Protein AF-A0A812J4H9-F1 (afdb_monomer_lite)

Sequence (303 aa):
MSSGEVYQETRTLKRQPSEPPPRKEKIHINGARKVVKKRVRTQRRNVVASFSVEDVPLGRGPNRKSISNEQENQYHHYLEKFEDFCKANGLRWPPTNKTDLILADYFDILFQEGHGVSVGEKSLAAVEYKWHQVKGTLLRSRRALRGWRKEVPPKSRLPLPRLVAFGMAMRMLSLQLRAMALLLLLSFDVYLRPGEGLTLKAKNLVSPVRGSGRQFQRYVIVVRDEDDNLPDKTGVYNNSLPLDYPRTSKWLGQALEKLKKGKKENDLLFNVNAEKYRKAFEAAGGWLGLPTSFVMAALPTTC

Structure (mmCIF, N/CA/C/O backbone):
data_AF-A0A812J4H9-F1
#
_entry.id   AF-A0A812J4H9-F1
#
loop_
_atom_site.group_PDB
_atom_site.id
_atom_site.type_symbol
_atom_site.label_atom_id
_atom_site.label_alt_id
_atom_site.label_comp_id
_atom_site.label_asym_id
_atom_site.label_entity_id
_atom_site.label_seq_id
_atom_site.pdbx_PDB_ins_code
_atom_site.Cartn_x
_atom_site.Cartn_y
_atom_site.Cartn_z
_atom_site.occupancy
_atom_site.B_iso_or_equiv
_atom_site.auth_seq_id
_atom_site.auth_comp_id
_atom_site.auth_asym_id
_atom_site.auth_atom_id
_atom_site.pdbx_PDB_model_num
ATOM 1 N N . MET A 1 1 ? -65.956 -1.904 -37.054 1.00 38.03 1 MET A N 1
ATOM 2 C CA . MET A 1 1 ? -66.576 -0.623 -36.648 1.00 38.03 1 MET A CA 1
ATOM 3 C C . MET A 1 1 ? -65.444 0.382 -36.511 1.00 38.03 1 MET A C 1
ATOM 5 O O . MET A 1 1 ? -64.580 0.185 -35.677 1.00 38.03 1 MET A O 1
ATOM 9 N N . SER A 1 2 ? -65.209 1.145 -37.574 1.00 35.81 2 SER A N 1
ATOM 10 C CA . SER A 1 2 ? -65.556 2.573 -37.669 1.00 35.81 2 SER A CA 1
ATOM 11 C C . SER A 1 2 ? -64.502 3.473 -37.022 1.00 35.81 2 SER A C 1
ATOM 13 O O . SER A 1 2 ? -64.501 3.679 -35.816 1.00 35.81 2 SER A O 1
ATOM 15 N N . SER A 1 3 ? -63.602 3.944 -37.884 1.00 38.22 3 SER A N 1
ATOM 16 C CA . SER A 1 3 ? -63.265 5.350 -38.133 1.00 38.22 3 SER A CA 1
ATOM 17 C C . SER A 1 3 ? -63.437 6.356 -36.991 1.00 38.22 3 SER A C 1
ATOM 19 O O . SER A 1 3 ? -64.547 6.591 -36.519 1.00 38.22 3 SER A O 1
ATOM 21 N N . GLY A 1 4 ? -62.343 7.047 -36.671 1.00 37.31 4 GLY A N 1
ATOM 22 C CA . GLY A 1 4 ? -62.326 8.272 -35.875 1.00 37.31 4 GLY A CA 1
ATOM 23 C C . GLY A 1 4 ? -61.026 9.034 -36.114 1.00 37.31 4 GLY A C 1
ATOM 24 O O . GLY A 1 4 ? -60.037 8.803 -35.426 1.00 37.31 4 GLY A O 1
ATOM 25 N N . GLU A 1 5 ? -61.026 9.892 -37.134 1.00 44.56 5 GLU A N 1
ATOM 26 C CA . GLU A 1 5 ? -59.983 10.883 -37.410 1.00 44.56 5 GLU A CA 1
ATOM 27 C C . GLU A 1 5 ? -59.959 11.957 -36.314 1.00 44.56 5 GLU A C 1
ATOM 29 O O . GLU A 1 5 ? -61.007 12.475 -35.933 1.00 44.56 5 GLU A O 1
ATOM 34 N N . VAL A 1 6 ? -58.765 12.359 -35.868 1.00 44.44 6 VAL A N 1
ATOM 35 C CA . VAL A 1 6 ? -58.550 13.666 -35.229 1.00 44.44 6 VAL A CA 1
ATOM 36 C C . VAL A 1 6 ? -57.263 14.277 -35.784 1.00 44.44 6 VAL A C 1
ATOM 38 O O . VAL A 1 6 ? -56.151 13.867 -35.456 1.00 44.44 6 VAL A O 1
ATOM 41 N N . TYR A 1 7 ? -57.454 15.269 -36.649 1.00 38.69 7 TYR A N 1
ATOM 42 C CA . TYR A 1 7 ? -56.491 16.302 -37.031 1.00 38.69 7 TYR A CA 1
ATOM 43 C C . TYR A 1 7 ? -56.077 17.122 -35.801 1.00 38.69 7 TYR A C 1
ATOM 45 O O . TYR A 1 7 ? -56.979 17.547 -35.090 1.00 38.69 7 TYR A O 1
ATOM 53 N N . GLN A 1 8 ? -54.782 17.442 -35.624 1.00 38.94 8 GLN A N 1
ATOM 54 C CA . GLN A 1 8 ? -54.309 18.756 -35.134 1.00 38.94 8 GLN A CA 1
ATOM 55 C C . GLN A 1 8 ? -52.866 19.068 -35.592 1.00 38.94 8 GLN A C 1
ATOM 57 O O . GLN A 1 8 ? -51.883 18.517 -35.107 1.00 38.94 8 GLN A O 1
ATOM 62 N N . GLU A 1 9 ? -52.799 19.963 -36.578 1.00 42.31 9 GLU A N 1
ATOM 63 C CA . GLU A 1 9 ? -52.058 21.235 -36.593 1.00 42.31 9 GLU A CA 1
ATOM 64 C C . GLU A 1 9 ? -50.586 21.297 -36.121 1.00 42.31 9 GLU A C 1
ATOM 66 O O . GLU A 1 9 ? -50.244 21.404 -34.944 1.00 42.31 9 GLU A O 1
ATOM 71 N N . THR A 1 10 ? -49.690 21.391 -37.106 1.00 44.09 10 THR A N 1
ATOM 72 C CA . THR A 1 10 ? -48.287 21.792 -36.962 1.00 44.09 10 THR A CA 1
ATOM 73 C C . THR A 1 10 ? -48.161 23.284 -36.627 1.00 44.09 10 THR A C 1
ATOM 75 O O . THR A 1 10 ? -48.333 24.138 -37.498 1.00 44.09 10 THR A O 1
ATOM 78 N N . ARG A 1 11 ? -47.784 23.616 -35.384 1.00 42.44 11 ARG A N 1
ATOM 79 C CA . ARG A 1 11 ? -47.356 24.971 -34.991 1.00 42.44 11 ARG A CA 1
ATOM 80 C C . ARG A 1 11 ? -45.841 25.140 -35.130 1.00 42.44 11 ARG A C 1
ATOM 82 O O . ARG A 1 11 ? -45.053 24.634 -34.337 1.00 42.44 11 ARG A O 1
ATOM 89 N N . THR A 1 12 ? -45.450 25.930 -36.123 1.00 40.78 12 THR A N 1
ATOM 90 C CA . THR A 1 12 ? -44.124 26.539 -36.292 1.00 40.78 12 THR A CA 1
ATOM 91 C C . THR A 1 12 ? -43.758 27.437 -35.104 1.00 40.78 12 THR A C 1
ATOM 93 O O . THR A 1 12 ? -44.330 28.514 -34.928 1.00 40.78 12 THR A O 1
ATOM 96 N N . LEU A 1 13 ? -42.764 27.025 -34.313 1.00 43.50 13 LEU A N 1
ATOM 97 C CA . LEU A 1 13 ? -42.128 27.848 -33.281 1.00 43.50 13 LEU A CA 1
ATOM 98 C C . LEU A 1 13 ? -41.137 28.832 -33.925 1.00 43.50 13 LEU A C 1
ATOM 100 O O . LEU A 1 13 ? -40.045 28.458 -34.357 1.00 43.50 13 LEU A O 1
ATOM 104 N N . LYS A 1 14 ? -41.527 30.111 -33.975 1.00 46.41 14 LYS A N 1
ATOM 105 C CA . LYS A 1 14 ? -40.642 31.247 -34.273 1.00 46.41 14 LYS A CA 1
ATOM 106 C C . LYS A 1 14 ? -39.530 31.320 -33.218 1.00 46.41 14 LYS A C 1
ATOM 108 O O . LYS A 1 14 ? -39.808 31.517 -32.038 1.00 46.41 14 LYS A O 1
ATOM 113 N N . ARG A 1 15 ? -38.273 31.202 -33.656 1.00 44.47 15 ARG A N 1
ATOM 114 C CA . ARG A 1 15 ? -37.079 31.522 -32.857 1.00 44.47 15 ARG A CA 1
ATOM 115 C C . ARG A 1 15 ? -37.081 33.017 -32.525 1.00 44.47 15 ARG A C 1
ATOM 117 O O . ARG A 1 15 ? -37.060 33.839 -33.438 1.00 44.47 15 ARG A O 1
ATOM 124 N N . GLN A 1 16 ? -37.098 33.357 -31.239 1.00 48.03 16 GLN A N 1
ATOM 125 C CA . GLN A 1 16 ? -36.800 34.711 -30.773 1.00 48.03 16 GLN A CA 1
ATOM 126 C C . GLN A 1 16 ? -35.276 34.947 -30.773 1.00 48.03 16 GLN A C 1
ATOM 128 O O . GLN A 1 16 ? -34.521 34.015 -30.481 1.00 48.03 16 GLN A O 1
ATOM 133 N N . PRO A 1 17 ? -34.808 36.159 -31.120 1.00 46.41 17 PRO A N 1
ATOM 134 C CA . PRO A 1 17 ? -33.392 36.510 -31.098 1.00 46.41 17 PRO A CA 1
ATOM 135 C C . PRO A 1 17 ? -32.881 36.648 -29.656 1.00 46.41 17 PRO A C 1
ATOM 137 O O . PRO A 1 17 ? -33.494 37.309 -28.824 1.00 46.41 17 PRO A O 1
ATOM 140 N N . SER A 1 18 ? -31.746 36.007 -29.377 1.00 54.19 18 SER A N 1
ATOM 141 C CA . SER A 1 18 ? -31.034 36.049 -28.099 1.00 54.19 18 SER A CA 1
ATOM 142 C C . SER A 1 18 ? -30.482 37.446 -27.804 1.00 54.19 18 SER A C 1
ATOM 144 O O . SER A 1 18 ? -29.756 38.006 -28.629 1.00 54.19 18 SER A O 1
ATOM 146 N N . GLU A 1 19 ? -30.782 37.971 -26.616 1.00 57.03 19 GLU A N 1
ATOM 147 C CA . GLU A 1 19 ? -30.209 39.209 -26.080 1.00 57.03 19 GLU A CA 1
ATOM 148 C C . GLU A 1 19 ? -28.669 39.138 -25.982 1.00 57.03 19 GLU A C 1
ATOM 150 O O . GLU A 1 19 ? -28.114 38.091 -25.629 1.00 57.03 19 GLU A O 1
ATOM 155 N N . PRO A 1 20 ? -27.947 40.235 -26.279 1.00 62.88 20 PRO A N 1
ATOM 156 C CA . PRO A 1 20 ? -26.500 40.292 -26.111 1.00 62.88 20 PRO A CA 1
ATOM 157 C C . PRO A 1 20 ? -26.104 40.384 -24.622 1.00 62.88 20 PRO A C 1
ATOM 159 O O . PRO A 1 20 ? -26.794 41.032 -23.834 1.00 62.88 20 PRO A O 1
ATOM 162 N N . PRO A 1 21 ? -24.965 39.790 -24.216 1.00 60.22 21 PRO A N 1
ATOM 163 C CA . PRO A 1 21 ? -24.525 39.795 -22.824 1.00 60.22 21 PRO A CA 1
ATOM 164 C C . PRO A 1 21 ? -24.126 41.205 -22.343 1.00 60.22 21 PRO A C 1
ATOM 166 O O . PRO A 1 21 ? -23.562 41.987 -23.118 1.00 60.22 21 PRO A O 1
ATOM 169 N N . PRO A 1 22 ? -24.346 41.535 -21.055 1.00 55.28 22 PRO A N 1
ATOM 170 C CA . PRO A 1 22 ? -24.057 42.861 -20.520 1.00 55.28 22 PRO A CA 1
ATOM 171 C C . PRO A 1 22 ? -22.551 43.171 -20.497 1.00 55.28 22 PRO A C 1
ATOM 173 O O . PRO A 1 22 ? -21.711 42.346 -20.120 1.00 55.28 22 PRO A O 1
ATOM 176 N N . ARG A 1 23 ? -22.216 44.406 -20.894 1.00 46.72 23 ARG A N 1
ATOM 177 C CA . ARG A 1 23 ? -20.864 44.982 -20.849 1.00 46.72 23 ARG A CA 1
ATOM 178 C C . ARG A 1 23 ? -20.361 45.042 -19.403 1.00 46.72 23 ARG A C 1
ATOM 180 O O . ARG A 1 23 ? -21.029 45.579 -18.529 1.00 46.72 23 ARG A O 1
ATOM 187 N N . LYS A 1 24 ? -19.147 44.538 -19.168 1.00 42.41 24 LYS A N 1
ATOM 188 C CA . LYS A 1 24 ? -18.448 44.651 -17.880 1.00 42.41 24 LYS A CA 1
ATOM 189 C C . LYS A 1 24 ? -18.035 46.105 -17.635 1.00 42.41 24 LYS A C 1
ATOM 191 O O . LYS A 1 24 ? -17.077 46.581 -18.244 1.00 42.41 24 LYS A O 1
ATOM 196 N N . GLU A 1 25 ? -18.731 46.790 -16.736 1.00 39.56 25 GLU A N 1
ATOM 197 C CA . GLU A 1 25 ? -18.290 48.068 -16.180 1.00 39.56 25 GLU A CA 1
ATOM 198 C C . GLU A 1 25 ? -17.075 47.865 -15.264 1.00 39.56 25 GLU A C 1
ATOM 200 O O . GLU A 1 25 ? -17.041 46.986 -14.401 1.00 39.56 25 GLU A O 1
ATOM 205 N N . LYS A 1 26 ? -16.037 48.679 -15.480 1.00 37.69 26 LYS A N 1
ATOM 206 C CA . LYS A 1 26 ? -14.848 48.738 -14.628 1.00 37.69 26 LYS A CA 1
ATOM 207 C C . LYS A 1 26 ? -15.173 49.587 -13.401 1.00 37.69 26 LYS A C 1
ATOM 209 O O . LYS A 1 26 ? -15.151 50.810 -13.470 1.00 37.69 26 LYS A O 1
ATOM 214 N N . ILE A 1 27 ? -15.430 48.931 -12.275 1.00 38.69 27 ILE A N 1
ATOM 215 C CA . ILE A 1 27 ? -15.522 49.591 -10.971 1.00 38.69 27 ILE A CA 1
ATOM 216 C C . ILE A 1 27 ? -14.100 49.959 -10.521 1.00 38.69 27 ILE A C 1
ATOM 218 O O . ILE A 1 27 ? -13.287 49.089 -10.205 1.00 38.69 27 ILE A O 1
ATOM 222 N N . HIS A 1 28 ? -13.794 51.257 -10.502 1.00 31.61 28 HIS A N 1
ATOM 223 C CA . HIS A 1 28 ? -12.600 51.799 -9.857 1.00 31.61 28 HIS A CA 1
ATOM 224 C C . HIS A 1 28 ? -12.840 51.897 -8.346 1.00 31.61 28 HIS A C 1
ATOM 226 O O . HIS A 1 28 ? -13.557 52.779 -7.883 1.00 31.61 28 HIS A O 1
ATOM 232 N N . ILE A 1 29 ? -12.210 51.013 -7.569 1.00 41.12 29 ILE A N 1
ATOM 233 C CA . ILE A 1 29 ? -12.126 51.152 -6.110 1.00 41.12 29 ILE A CA 1
ATOM 234 C C . ILE A 1 29 ? -10.779 51.799 -5.783 1.00 41.12 29 ILE A C 1
ATOM 236 O O . ILE A 1 29 ? -9.734 51.149 -5.800 1.00 41.12 29 ILE A O 1
ATOM 240 N N . ASN A 1 30 ? -10.815 53.102 -5.510 1.00 30.58 30 ASN A N 1
ATOM 241 C CA . ASN A 1 30 ? -9.713 53.834 -4.901 1.00 30.58 30 ASN A CA 1
ATOM 242 C C . ASN A 1 30 ? -9.764 53.657 -3.379 1.00 30.58 30 ASN A C 1
ATOM 244 O O . ASN A 1 30 ? -10.795 53.897 -2.759 1.00 30.58 30 ASN A O 1
ATOM 248 N N . GLY A 1 31 ? -8.622 53.311 -2.780 1.00 34.88 31 GLY A N 1
ATOM 249 C CA . GLY A 1 31 ? -8.383 53.501 -1.349 1.00 34.88 31 GLY A CA 1
ATOM 250 C C . GLY A 1 31 ? -8.468 52.244 -0.486 1.00 34.88 31 GLY A C 1
ATOM 251 O O . GLY A 1 31 ? -9.451 52.017 0.205 1.00 34.88 31 GLY A O 1
ATOM 252 N N . ALA A 1 32 ? -7.369 51.490 -0.407 1.00 34.03 32 ALA A N 1
ATOM 253 C CA . ALA A 1 32 ? -7.053 50.718 0.793 1.00 34.03 32 ALA A CA 1
ATOM 254 C C . ALA A 1 32 ? -5.533 50.585 0.950 1.00 34.03 32 ALA A C 1
ATOM 256 O O . ALA A 1 32 ? -4.816 50.124 0.063 1.00 34.03 32 ALA A O 1
ATOM 257 N N . ARG A 1 33 ? -5.053 51.062 2.099 1.00 33.44 33 ARG A N 1
ATOM 258 C CA . ARG A 1 33 ? -3.655 51.151 2.531 1.00 33.44 33 ARG A CA 1
ATOM 259 C C . ARG A 1 33 ? -2.889 49.836 2.328 1.00 33.44 33 ARG A C 1
ATOM 261 O O . ARG A 1 33 ? -3.284 48.785 2.826 1.00 33.44 33 ARG A O 1
ATOM 268 N N . LYS A 1 34 ? -1.724 49.931 1.678 1.00 33.03 34 LYS A N 1
ATOM 269 C CA . LYS A 1 34 ? -0.700 48.877 1.622 1.00 33.03 34 LYS A CA 1
ATOM 270 C C . LYS A 1 34 ? -0.164 48.591 3.031 1.00 33.03 34 LYS A C 1
ATOM 272 O O . LYS A 1 34 ? 0.730 49.284 3.505 1.00 33.03 34 LYS A O 1
ATOM 277 N N . VAL A 1 35 ? -0.660 47.538 3.678 1.00 32.56 35 VAL A N 1
ATOM 278 C CA . VAL A 1 35 ? 0.029 46.899 4.808 1.00 32.56 35 VAL A CA 1
ATOM 279 C C . VAL A 1 35 ? 0.898 45.781 4.241 1.00 32.56 35 VAL A C 1
ATOM 281 O O . VAL A 1 35 ? 0.454 44.659 4.007 1.00 32.56 35 VAL A O 1
ATOM 284 N N . VAL A 1 36 ? 2.159 46.113 3.978 1.00 31.39 36 VAL A N 1
ATOM 285 C CA . VAL A 1 36 ? 3.202 45.158 3.599 1.00 31.39 36 VAL A CA 1
ATOM 286 C C . VAL A 1 36 ? 3.581 44.357 4.847 1.00 31.39 36 VAL A C 1
ATOM 288 O O . VAL A 1 36 ? 4.420 44.782 5.638 1.00 31.39 36 VAL A O 1
ATOM 291 N N . LYS A 1 37 ? 2.984 43.176 5.044 1.00 32.69 37 LYS A N 1
ATOM 292 C CA . LYS A 1 37 ? 3.544 42.178 5.967 1.00 32.69 37 LYS A CA 1
ATOM 293 C C . LYS A 1 37 ? 4.665 41.427 5.249 1.00 32.69 37 LYS A C 1
ATOM 295 O O . LYS A 1 37 ? 4.430 40.474 4.510 1.00 32.69 37 LYS A O 1
ATOM 300 N N . LYS A 1 38 ? 5.896 41.903 5.471 1.00 30.58 38 LYS A N 1
ATOM 301 C CA . LYS A 1 38 ? 7.156 41.194 5.206 1.00 30.58 38 LYS A CA 1
ATOM 302 C C . LYS A 1 38 ? 7.038 39.748 5.707 1.00 30.58 38 LYS A C 1
ATOM 304 O O . LYS A 1 38 ? 6.946 39.518 6.911 1.00 30.58 38 LYS A O 1
ATOM 309 N N . ARG A 1 39 ? 7.085 38.768 4.800 1.00 31.02 39 ARG A N 1
ATOM 310 C CA . ARG A 1 39 ? 7.431 37.388 5.163 1.00 31.02 39 ARG A CA 1
ATOM 311 C C . ARG A 1 39 ? 8.897 37.387 5.584 1.00 31.02 39 ARG A C 1
ATOM 313 O O . ARG A 1 39 ? 9.790 37.504 4.750 1.00 31.02 39 ARG A O 1
ATOM 320 N N . VAL A 1 40 ? 9.119 37.289 6.889 1.00 32.84 40 VAL A N 1
ATOM 321 C CA . VAL A 1 40 ? 10.422 37.002 7.483 1.00 32.84 40 VAL A CA 1
ATOM 322 C C . VAL A 1 40 ? 10.833 35.605 7.018 1.00 32.84 40 VAL A C 1
ATOM 324 O O . VAL A 1 40 ? 10.227 34.602 7.386 1.00 32.84 40 VAL A O 1
ATOM 327 N N . ARG A 1 41 ? 11.835 35.552 6.138 1.00 32.84 41 ARG A N 1
ATOM 328 C CA . ARG A 1 41 ? 12.591 34.338 5.826 1.00 32.84 41 ARG A CA 1
ATOM 329 C C . ARG A 1 41 ? 13.464 34.063 7.047 1.00 32.84 41 ARG A C 1
ATOM 331 O O . ARG A 1 41 ? 14.464 34.745 7.246 1.00 32.84 41 ARG A O 1
ATOM 338 N N . THR A 1 42 ? 13.068 33.109 7.880 1.00 32.59 42 THR A N 1
ATOM 339 C CA . THR A 1 42 ? 13.903 32.633 8.984 1.00 32.59 42 THR A CA 1
ATOM 340 C C . THR A 1 42 ? 15.162 32.002 8.395 1.00 32.59 42 THR A C 1
ATOM 342 O O . THR A 1 42 ? 15.126 30.897 7.853 1.00 32.59 42 THR A O 1
ATOM 345 N N . GLN A 1 43 ? 16.268 32.744 8.454 1.00 32.66 43 GLN A N 1
ATOM 346 C CA . GLN A 1 43 ? 17.617 32.241 8.234 1.00 32.66 43 GLN A CA 1
ATOM 347 C C . GLN A 1 43 ? 17.866 31.118 9.244 1.00 32.66 43 GLN A C 1
ATOM 349 O O . GLN A 1 43 ? 17.986 31.362 10.444 1.00 32.66 43 GLN A O 1
ATOM 354 N N . ARG A 1 44 ? 17.933 29.873 8.767 1.00 31.83 44 ARG A N 1
ATOM 355 C CA . ARG A 1 44 ? 18.548 28.797 9.542 1.00 31.83 44 ARG A CA 1
ATOM 356 C C . ARG A 1 44 ? 20.033 29.130 9.651 1.00 31.83 44 ARG A C 1
ATOM 358 O O . ARG A 1 44 ? 20.728 29.196 8.642 1.00 31.83 44 ARG A O 1
ATOM 365 N N . ARG A 1 45 ? 20.481 29.402 10.878 1.00 31.17 45 ARG A N 1
ATOM 366 C CA . ARG A 1 45 ? 21.895 29.511 11.235 1.00 31.17 45 ARG A CA 1
ATOM 367 C C . ARG A 1 45 ? 22.592 28.217 10.819 1.00 31.17 45 ARG A C 1
ATOM 369 O O . ARG A 1 45 ? 22.230 27.145 11.296 1.00 31.17 45 ARG A O 1
ATOM 376 N N . ASN A 1 46 ? 23.582 28.345 9.942 1.00 28.80 46 ASN A N 1
ATOM 377 C CA . ASN A 1 46 ? 24.601 27.329 9.730 1.00 28.80 46 ASN A CA 1
ATOM 378 C C . ASN A 1 46 ? 25.414 27.225 11.022 1.00 28.80 46 ASN A C 1
ATOM 380 O O . ASN A 1 46 ? 26.303 28.038 11.263 1.00 28.80 46 ASN A O 1
ATOM 384 N N . VAL A 1 47 ? 25.088 26.250 11.866 1.00 30.52 47 VAL A N 1
ATOM 385 C CA . VAL A 1 47 ? 26.038 25.755 12.860 1.00 30.52 47 VAL A CA 1
ATOM 386 C C . VAL A 1 47 ? 26.901 24.750 12.114 1.00 30.52 47 VAL A C 1
ATOM 388 O O . VAL A 1 47 ? 26.488 23.620 11.865 1.00 30.52 47 VAL A O 1
ATOM 391 N N . VAL A 1 48 ? 28.068 25.209 11.667 1.00 28.52 48 VAL A N 1
ATOM 392 C CA . VAL A 1 48 ? 29.129 24.337 11.165 1.00 28.52 48 VAL A CA 1
ATOM 393 C C . VAL A 1 48 ? 29.663 23.590 12.381 1.00 28.52 48 VAL A C 1
ATOM 395 O O . VAL A 1 48 ? 30.514 24.093 13.107 1.00 28.52 48 VAL A O 1
ATOM 398 N N . ALA A 1 49 ? 29.101 22.414 12.649 1.00 29.52 49 ALA A N 1
ATOM 399 C CA . ALA A 1 49 ? 29.750 21.442 13.508 1.00 29.52 49 ALA A CA 1
ATOM 400 C C . ALA A 1 49 ? 30.947 20.901 12.720 1.00 29.52 49 ALA A C 1
ATOM 402 O O . ALA A 1 49 ? 30.782 20.179 11.737 1.00 29.52 49 ALA A O 1
ATOM 403 N N . SER A 1 50 ? 32.148 21.314 13.115 1.00 30.66 50 SER A N 1
ATOM 404 C CA . SER A 1 50 ? 33.399 20.680 12.719 1.00 30.66 50 SER A CA 1
ATOM 405 C C . SER A 1 50 ? 33.365 19.233 13.207 1.00 30.66 50 SER A C 1
ATOM 407 O O . SER A 1 50 ? 33.607 18.961 14.382 1.00 30.66 50 SER A O 1
ATOM 409 N N . PHE A 1 51 ? 32.972 18.317 12.327 1.00 30.73 51 PHE A N 1
ATOM 410 C CA . PHE A 1 51 ? 32.992 16.892 12.611 1.00 30.73 51 PHE A CA 1
ATOM 411 C C . PHE A 1 51 ? 34.379 16.372 12.239 1.00 30.73 51 PHE A C 1
ATOM 413 O O . PHE A 1 51 ? 34.733 16.328 11.059 1.00 30.73 51 PHE A O 1
ATOM 420 N N . SER A 1 52 ? 35.182 16.055 13.253 1.00 30.91 52 SER A N 1
ATOM 421 C CA . SER A 1 52 ? 36.472 15.395 13.082 1.00 30.91 52 SER A CA 1
ATOM 422 C C . SER A 1 52 ? 36.259 14.044 12.402 1.00 30.91 52 SER A C 1
ATOM 424 O O . SER A 1 52 ? 35.411 13.253 12.813 1.00 30.91 52 SER A O 1
ATOM 426 N N . VAL A 1 53 ? 36.994 13.820 11.315 1.00 41.28 53 VAL A N 1
ATOM 427 C CA . VAL A 1 53 ? 36.933 12.613 10.485 1.00 41.28 53 VAL A CA 1
ATOM 428 C C . VAL A 1 53 ? 37.874 11.578 11.078 1.00 41.28 53 VAL A C 1
ATOM 430 O O . VAL A 1 53 ? 38.935 11.344 10.522 1.00 41.28 53 VAL A O 1
ATOM 433 N N . GLU A 1 54 ? 37.512 10.972 12.202 1.00 36.88 54 GLU A N 1
ATOM 434 C CA . GLU A 1 54 ? 38.189 9.757 12.660 1.00 36.88 54 GLU A CA 1
ATOM 435 C C . GLU A 1 54 ? 37.121 8.754 13.123 1.00 36.88 54 GLU A C 1
ATOM 437 O O . GLU A 1 54 ? 36.233 9.074 13.910 1.00 36.88 54 GLU A O 1
ATOM 442 N N . ASP A 1 55 ? 37.177 7.571 12.506 1.00 40.47 55 ASP A N 1
ATOM 443 C CA . ASP A 1 55 ? 36.409 6.351 12.783 1.00 40.47 55 ASP A CA 1
ATOM 444 C C . ASP A 1 55 ? 34.920 6.305 12.395 1.00 40.47 55 ASP A C 1
ATOM 446 O O . ASP A 1 55 ? 34.021 6.059 13.200 1.00 40.47 55 ASP A O 1
ATOM 450 N N . VAL A 1 56 ? 34.652 6.403 11.085 1.00 39.38 56 VAL A N 1
ATOM 451 C CA . VAL A 1 56 ? 33.419 5.851 10.498 1.00 39.38 56 VAL A CA 1
ATOM 452 C C . VAL A 1 56 ? 33.682 4.383 10.128 1.00 39.38 56 VAL A C 1
ATOM 454 O O . VAL A 1 56 ? 34.471 4.137 9.212 1.00 39.38 56 VAL A O 1
ATOM 457 N N . PRO A 1 57 ? 33.034 3.391 10.775 1.00 39.22 57 PRO A N 1
ATOM 458 C CA . PRO A 1 57 ? 33.152 1.993 10.364 1.00 39.22 57 PRO A CA 1
ATOM 459 C C . PRO A 1 57 ? 32.725 1.886 8.902 1.00 39.22 57 PRO A C 1
ATOM 461 O O . PRO A 1 57 ? 31.717 2.497 8.555 1.00 39.22 57 PRO A O 1
ATOM 464 N N . LEU A 1 58 ? 33.491 1.153 8.074 1.00 40.47 58 LEU A N 1
ATOM 465 C CA . LEU A 1 58 ? 33.306 0.921 6.627 1.00 40.47 58 LEU A CA 1
ATOM 466 C C . LEU A 1 58 ? 31.826 0.726 6.249 1.00 40.47 58 LEU A C 1
ATOM 468 O O . LEU A 1 58 ? 31.298 -0.378 6.125 1.00 40.47 58 LEU A O 1
ATOM 472 N N . GLY A 1 59 ? 31.138 1.851 6.116 1.00 44.34 59 GLY A N 1
ATOM 473 C CA . GLY A 1 59 ? 29.701 1.951 5.997 1.00 44.34 59 GLY A CA 1
ATOM 474 C C . GLY A 1 59 ? 29.348 2.150 4.541 1.00 44.34 59 GLY A C 1
ATOM 475 O O . GLY A 1 59 ? 30.061 2.823 3.797 1.00 44.34 59 GLY A O 1
ATOM 476 N N . ARG A 1 60 ? 28.229 1.550 4.130 1.00 47.19 60 ARG A N 1
ATOM 477 C CA . ARG A 1 60 ? 27.659 1.652 2.779 1.00 47.19 60 ARG A CA 1
ATOM 478 C C . ARG A 1 60 ? 27.771 3.093 2.265 1.00 47.19 60 ARG A C 1
ATOM 480 O O . ARG A 1 60 ? 27.247 4.013 2.896 1.00 47.19 60 ARG A O 1
ATOM 487 N N . GLY A 1 61 ? 28.448 3.272 1.129 1.00 41.78 61 GLY A N 1
ATOM 488 C CA . GLY A 1 61 ? 28.681 4.590 0.538 1.00 41.78 61 GLY A CA 1
ATOM 489 C C . GLY A 1 61 ? 27.383 5.392 0.322 1.00 41.78 61 GLY A C 1
ATOM 490 O O . GLY A 1 61 ? 26.307 4.805 0.171 1.00 41.78 61 GLY A O 1
ATOM 491 N N . PRO A 1 62 ? 27.462 6.734 0.272 1.00 51.06 62 PRO A N 1
ATOM 492 C CA . PRO A 1 62 ? 26.306 7.640 0.297 1.00 51.06 62 PRO A CA 1
ATOM 493 C C . PRO A 1 62 ? 25.270 7.389 -0.811 1.00 51.06 62 PRO A C 1
ATOM 495 O O . PRO A 1 62 ? 24.079 7.599 -0.591 1.00 51.06 62 PRO A O 1
ATOM 498 N N . ASN A 1 63 ? 25.678 6.845 -1.962 1.00 47.69 63 ASN A N 1
ATOM 499 C CA . ASN A 1 63 ? 24.765 6.524 -3.067 1.00 47.69 63 ASN A CA 1
ATOM 500 C C . ASN A 1 63 ? 23.763 5.401 -2.732 1.00 47.69 63 ASN A C 1
ATOM 502 O O . ASN A 1 63 ? 22.642 5.412 -3.243 1.00 47.69 63 ASN A O 1
ATOM 506 N N . ARG A 1 64 ? 24.117 4.473 -1.829 1.00 51.69 64 ARG A N 1
ATOM 507 C CA . ARG A 1 64 ? 23.243 3.360 -1.409 1.00 51.69 64 ARG A CA 1
ATOM 508 C C . ARG A 1 64 ? 22.230 3.742 -0.324 1.00 51.69 64 ARG A C 1
ATOM 510 O O . ARG A 1 64 ? 21.343 2.954 -0.038 1.00 51.69 64 ARG A O 1
ATOM 517 N N . LYS A 1 65 ? 22.314 4.945 0.262 1.00 56.91 65 LYS A N 1
ATOM 518 C CA . LYS A 1 65 ? 21.332 5.440 1.253 1.00 56.91 65 LYS A CA 1
ATOM 519 C C . LYS A 1 65 ? 20.052 6.011 0.622 1.00 56.91 65 LYS A C 1
ATOM 521 O O . LYS A 1 65 ? 19.148 6.405 1.348 1.00 56.91 65 LYS A O 1
ATOM 526 N N . SER A 1 66 ? 19.989 6.110 -0.708 1.00 61.12 66 SER A N 1
ATOM 527 C CA . SER A 1 66 ? 18.913 6.821 -1.413 1.00 61.12 66 SER A CA 1
ATOM 528 C C . SER A 1 66 ? 17.650 5.988 -1.662 1.00 61.12 66 SER A C 1
ATOM 530 O O . SER A 1 66 ? 16.592 6.567 -1.906 1.00 61.12 66 SER A O 1
ATOM 532 N N . ILE A 1 67 ? 17.738 4.656 -1.584 1.00 72.75 67 ILE A N 1
ATOM 533 C CA . ILE A 1 67 ? 16.606 3.742 -1.773 1.00 72.75 67 ILE A CA 1
ATOM 534 C C . ILE A 1 67 ? 16.579 2.674 -0.675 1.00 72.75 67 ILE A C 1
ATOM 536 O O . ILE A 1 67 ? 17.606 2.357 -0.079 1.00 72.75 67 ILE A O 1
ATOM 540 N N . SER A 1 68 ? 15.395 2.132 -0.393 1.00 77.12 68 SER A N 1
ATOM 541 C CA . SER A 1 68 ? 15.239 1.003 0.537 1.00 77.12 68 SER A CA 1
ATOM 542 C C . SER A 1 68 ? 15.789 -0.302 -0.057 1.00 77.12 68 SER A C 1
ATOM 544 O O . SER A 1 68 ? 15.802 -0.468 -1.277 1.00 77.12 68 SER A O 1
ATOM 546 N N . ASN A 1 69 ? 16.179 -1.261 0.796 1.00 79.06 69 ASN A N 1
ATOM 547 C CA . ASN A 1 69 ? 16.634 -2.589 0.349 1.00 79.06 69 ASN A CA 1
ATOM 548 C C . ASN A 1 69 ? 15.561 -3.308 -0.498 1.00 79.06 69 ASN A C 1
ATOM 550 O O . ASN A 1 69 ? 15.882 -4.026 -1.439 1.00 79.06 69 ASN A O 1
ATOM 554 N N . GLU A 1 70 ? 14.278 -3.097 -0.191 1.00 79.81 70 GLU A N 1
ATOM 555 C CA . GLU A 1 70 ? 13.160 -3.650 -0.966 1.00 79.81 70 GLU A CA 1
ATOM 556 C C . GLU A 1 70 ? 13.126 -3.085 -2.391 1.00 79.81 70 GLU A C 1
ATOM 558 O O . GLU A 1 70 ? 12.982 -3.834 -3.355 1.00 79.81 70 GLU A O 1
ATOM 563 N N . GLN A 1 71 ? 13.323 -1.773 -2.542 1.00 82.44 71 GLN A N 1
ATOM 564 C CA . GLN A 1 71 ? 13.399 -1.125 -3.854 1.00 82.44 71 GLN A CA 1
ATOM 565 C C . GLN A 1 71 ? 14.631 -1.569 -4.647 1.00 82.44 71 GLN A C 1
ATOM 567 O O . GLN A 1 71 ? 14.538 -1.742 -5.861 1.00 82.44 71 GLN A O 1
ATOM 572 N N . GLU A 1 72 ? 15.767 -1.783 -3.979 1.00 86.75 72 GLU A N 1
ATOM 573 C CA . GLU A 1 72 ? 16.979 -2.307 -4.616 1.00 86.75 72 GLU A CA 1
ATOM 574 C C . GLU A 1 72 ? 16.739 -3.719 -5.169 1.00 86.75 72 GLU A C 1
ATOM 576 O O . GLU A 1 72 ? 17.016 -3.972 -6.343 1.00 86.75 72 GLU A O 1
ATOM 581 N N . ASN A 1 73 ? 16.118 -4.601 -4.378 1.00 87.75 73 ASN A N 1
ATOM 582 C CA . ASN A 1 73 ? 15.736 -5.947 -4.814 1.00 87.75 73 ASN A CA 1
ATOM 583 C C . ASN A 1 73 ? 14.743 -5.915 -5.985 1.00 87.75 73 ASN A C 1
ATOM 585 O O . ASN A 1 73 ? 14.870 -6.691 -6.932 1.00 87.75 73 ASN A O 1
ATOM 589 N N . GLN A 1 74 ? 13.771 -4.995 -5.960 1.00 87.62 74 GLN A N 1
ATOM 590 C CA . GLN A 1 74 ? 12.847 -4.813 -7.081 1.00 87.62 74 GLN A CA 1
ATOM 591 C C . GLN A 1 74 ? 13.589 -4.408 -8.354 1.00 87.62 74 GLN A C 1
ATOM 593 O O . GLN A 1 74 ? 13.343 -4.987 -9.410 1.00 87.62 74 GLN A O 1
ATOM 598 N N . TYR A 1 75 ? 14.503 -3.440 -8.280 1.00 91.94 75 TYR A N 1
ATOM 599 C CA . TYR A 1 75 ? 15.288 -3.034 -9.444 1.00 91.94 75 TYR A CA 1
ATOM 600 C C . TYR A 1 75 ? 16.175 -4.158 -9.965 1.00 91.94 75 TYR A C 1
ATOM 602 O O . TYR A 1 75 ? 16.236 -4.341 -11.179 1.00 91.94 75 TYR A O 1
ATOM 610 N N . HIS A 1 76 ? 16.787 -4.945 -9.080 1.00 91.88 76 HIS A N 1
ATOM 611 C CA . HIS A 1 76 ? 17.529 -6.141 -9.469 1.00 91.88 76 HIS A CA 1
ATOM 612 C C . HIS A 1 76 ? 16.668 -7.108 -10.288 1.00 91.88 76 HIS A C 1
ATOM 614 O O . HIS A 1 76 ? 17.045 -7.448 -11.405 1.00 91.88 76 HIS A O 1
ATOM 620 N N . HIS A 1 77 ? 15.465 -7.434 -9.813 1.00 93.50 77 HIS A N 1
ATOM 621 C CA . HIS A 1 77 ? 14.532 -8.314 -10.525 1.00 93.50 77 HIS A CA 1
ATOM 622 C C . HIS A 1 77 ? 14.149 -7.803 -11.925 1.00 93.50 77 HIS A C 1
ATOM 624 O O . HIS A 1 77 ? 14.117 -8.560 -12.892 1.00 93.50 77 HIS A O 1
ATOM 630 N N . TYR A 1 78 ? 13.856 -6.506 -12.074 1.00 94.94 78 TYR A N 1
ATOM 631 C CA . TYR A 1 78 ? 13.522 -5.946 -13.395 1.00 94.94 78 TYR A CA 1
ATOM 632 C C . TYR A 1 78 ? 14.724 -5.865 -14.336 1.00 94.94 78 TYR A C 1
ATOM 634 O O . TYR A 1 78 ? 14.540 -5.899 -15.555 1.00 94.94 78 TYR A O 1
ATOM 642 N N . LEU A 1 79 ? 15.927 -5.736 -13.779 1.00 93.88 79 LEU A N 1
ATOM 643 C CA . LEU A 1 79 ? 17.169 -5.729 -14.534 1.00 93.88 79 LEU A CA 1
ATOM 644 C C . LEU A 1 79 ? 17.539 -7.136 -15.010 1.00 93.88 79 LEU A C 1
ATOM 646 O O . LEU A 1 79 ? 17.919 -7.279 -16.165 1.00 93.88 79 LEU A O 1
ATOM 650 N N . GLU A 1 80 ? 17.349 -8.158 -14.174 1.00 94.75 80 GLU A N 1
ATOM 651 C CA . GLU A 1 80 ? 17.518 -9.570 -14.543 1.00 94.75 80 GLU A CA 1
ATOM 652 C C . GLU A 1 80 ? 16.594 -9.958 -15.698 1.00 94.75 80 GLU A C 1
ATOM 654 O O . GLU A 1 80 ? 17.056 -10.493 -16.696 1.00 94.75 80 GLU A O 1
ATOM 659 N N . LYS A 1 81 ? 15.315 -9.567 -15.656 1.00 94.75 81 LYS A N 1
ATOM 660 C CA . LYS A 1 81 ? 14.400 -9.805 -16.788 1.00 94.75 81 LYS A CA 1
ATOM 661 C C . LYS A 1 81 ? 14.863 -9.161 -18.094 1.00 94.75 81 LYS A C 1
ATOM 663 O O . LYS A 1 81 ? 14.682 -9.724 -19.170 1.00 94.75 81 LYS A O 1
ATOM 668 N N . PHE A 1 82 ? 15.444 -7.967 -18.005 1.00 95.38 82 PHE A N 1
ATOM 669 C CA . PHE A 1 82 ? 16.000 -7.291 -19.172 1.00 95.38 82 PHE A CA 1
ATOM 670 C C . PHE A 1 82 ? 17.302 -7.954 -19.655 1.00 95.38 82 PHE A C 1
ATOM 672 O O . PHE A 1 82 ? 17.554 -8.022 -20.859 1.00 95.38 82 PHE A O 1
ATOM 679 N N . GLU A 1 83 ? 18.110 -8.482 -18.736 1.00 94.81 83 GLU A N 1
ATOM 680 C CA . GLU A 1 83 ? 19.287 -9.295 -19.044 1.00 94.81 83 GLU A CA 1
ATOM 681 C C . GLU A 1 83 ? 18.900 -10.596 -19.755 1.00 94.81 83 GLU A C 1
ATOM 683 O O . GLU A 1 83 ? 19.503 -10.935 -20.774 1.00 94.81 83 GLU A O 1
ATOM 688 N N . ASP A 1 84 ? 17.869 -11.284 -19.269 1.00 94.88 84 ASP A N 1
ATOM 689 C CA . ASP A 1 84 ? 17.334 -12.504 -19.872 1.00 94.88 84 ASP A CA 1
ATOM 690 C C . ASP A 1 84 ? 16.830 -12.239 -21.290 1.00 94.88 84 ASP A C 1
ATOM 692 O O . ASP A 1 84 ? 17.164 -12.982 -22.213 1.00 94.88 84 ASP A O 1
ATOM 696 N N . PHE A 1 85 ? 16.119 -11.125 -21.494 1.00 94.75 85 PHE A N 1
ATOM 697 C CA . PHE A 1 85 ? 15.738 -10.663 -22.827 1.00 94.75 85 PHE A CA 1
ATOM 698 C C . PHE A 1 85 ? 16.960 -10.455 -23.736 1.00 94.75 85 PHE A C 1
ATOM 700 O O . PHE A 1 85 ? 16.969 -10.924 -24.877 1.00 94.75 85 PHE A O 1
ATOM 707 N N . CYS A 1 86 ? 18.014 -9.796 -23.240 1.00 94.19 86 CYS A N 1
ATOM 708 C CA . CYS A 1 86 ? 19.237 -9.590 -24.015 1.00 94.19 86 CYS A CA 1
ATOM 709 C C . CYS A 1 86 ? 19.894 -10.924 -24.397 1.00 94.19 86 CYS A C 1
ATOM 711 O O . CYS A 1 86 ? 20.227 -11.126 -25.564 1.00 94.19 86 CYS A O 1
ATOM 713 N N . LYS A 1 87 ? 20.037 -11.849 -23.442 1.00 94.12 87 LYS A N 1
ATOM 714 C CA . LYS A 1 87 ? 20.634 -13.174 -23.671 1.00 94.12 87 LYS A CA 1
ATOM 715 C C . LYS A 1 87 ? 19.824 -14.001 -24.667 1.00 94.12 87 LYS A C 1
ATOM 717 O O . LYS A 1 87 ? 20.408 -14.567 -25.588 1.00 94.12 87 LYS A O 1
ATOM 722 N N . ALA A 1 88 ? 18.499 -14.026 -24.523 1.00 93.69 88 ALA A N 1
ATOM 723 C CA . ALA A 1 88 ? 17.601 -14.766 -25.408 1.00 93.69 88 ALA A CA 1
ATOM 724 C C . ALA A 1 88 ? 17.673 -14.282 -26.866 1.00 93.69 88 ALA A C 1
ATOM 726 O O . ALA A 1 88 ? 17.524 -15.078 -27.787 1.00 93.69 88 ALA A O 1
ATOM 727 N N . ASN A 1 89 ? 17.960 -12.994 -27.079 1.00 92.94 89 ASN A N 1
ATOM 728 C CA . ASN A 1 89 ? 18.094 -12.392 -28.407 1.00 92.94 89 ASN A CA 1
ATOM 729 C C . ASN A 1 89 ? 19.553 -12.324 -28.902 1.00 92.94 89 ASN A C 1
ATOM 731 O O . ASN A 1 89 ? 19.842 -11.632 -29.878 1.00 92.94 89 ASN A O 1
ATOM 735 N N . GLY A 1 90 ? 20.489 -13.005 -28.226 1.00 91.75 90 GLY A N 1
ATOM 736 C CA . GLY A 1 90 ? 21.908 -13.019 -28.602 1.00 91.75 90 GLY A CA 1
ATOM 737 C C . GLY A 1 90 ? 22.598 -11.653 -28.490 1.00 91.75 90 GLY A C 1
ATOM 738 O O . GLY A 1 90 ? 23.617 -11.410 -29.138 1.00 91.75 90 GLY A O 1
ATOM 739 N N . LEU A 1 91 ? 22.047 -10.735 -27.694 1.00 92.31 91 LEU A N 1
ATOM 740 C CA . LEU A 1 91 ? 22.585 -9.395 -27.496 1.00 92.31 91 LEU A CA 1
ATOM 741 C C . LEU A 1 91 ? 23.677 -9.405 -26.423 1.00 92.31 91 LEU A C 1
ATOM 743 O O . LEU A 1 91 ? 23.593 -10.089 -25.403 1.00 92.31 91 LEU A O 1
ATOM 747 N N . ARG A 1 92 ? 24.708 -8.580 -26.627 1.00 89.75 92 ARG A N 1
ATOM 748 C CA . ARG A 1 92 ? 25.787 -8.409 -25.650 1.00 89.75 92 ARG A CA 1
ATOM 749 C C . ARG A 1 92 ? 25.266 -7.723 -24.385 1.00 89.75 92 ARG A C 1
ATOM 751 O O . ARG A 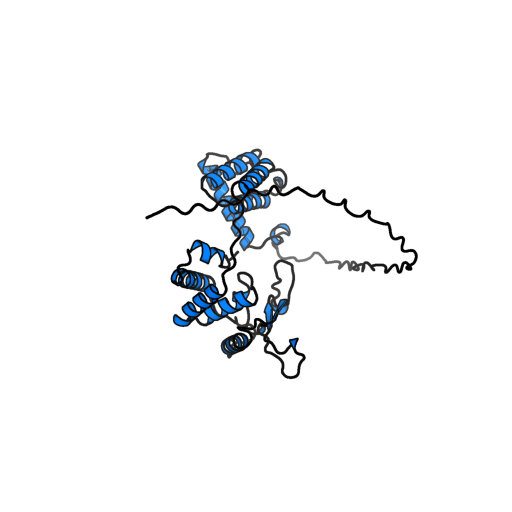1 92 ? 24.722 -6.622 -24.454 1.00 89.75 92 ARG A O 1
ATOM 758 N N . TRP A 1 93 ? 25.544 -8.333 -23.237 1.00 87.38 93 TRP A N 1
ATOM 759 C CA . TRP A 1 93 ? 25.291 -7.763 -21.917 1.00 87.38 93 TRP A CA 1
ATOM 760 C C . TRP A 1 93 ? 26.598 -7.278 -21.259 1.00 87.38 93 TRP A C 1
ATOM 762 O O . TRP A 1 93 ? 27.596 -8.001 -21.310 1.00 87.38 93 TRP A O 1
ATOM 772 N N . PRO A 1 94 ? 26.636 -6.086 -20.635 1.00 84.81 94 PRO A N 1
ATOM 773 C CA . PRO A 1 94 ? 25.614 -5.043 -20.660 1.00 84.81 94 PRO A CA 1
ATOM 774 C C . PRO A 1 94 ? 25.564 -4.323 -22.023 1.00 84.81 94 PRO A C 1
ATOM 776 O O . PRO A 1 94 ? 26.609 -4.127 -22.659 1.00 84.81 94 PRO A O 1
ATOM 779 N N . PRO A 1 95 ? 24.378 -3.880 -22.475 1.00 78.88 95 PRO A N 1
ATOM 780 C CA . PRO A 1 95 ? 24.274 -3.037 -23.652 1.00 78.88 95 PRO A CA 1
ATOM 781 C C . PRO A 1 95 ? 24.989 -1.708 -23.373 1.00 78.88 95 PRO A C 1
ATOM 783 O O . PRO A 1 95 ? 24.823 -1.090 -22.324 1.00 78.88 95 PRO A O 1
ATOM 786 N N . THR A 1 96 ? 25.856 -1.302 -24.298 1.00 83.69 96 THR A N 1
ATOM 787 C CA . THR A 1 96 ? 26.645 -0.064 -24.189 1.00 83.69 96 THR A CA 1
ATOM 788 C C . THR A 1 96 ? 25.917 1.061 -24.926 1.00 83.69 96 THR A C 1
ATOM 790 O O . THR A 1 96 ? 24.971 1.641 -24.407 1.00 83.69 96 THR A O 1
ATOM 793 N N . ASN A 1 97 ? 26.266 1.335 -26.183 1.00 82.00 97 ASN A N 1
ATOM 794 C CA . ASN A 1 97 ? 25.743 2.500 -26.909 1.00 82.00 97 ASN A CA 1
ATOM 795 C C . ASN A 1 97 ? 24.313 2.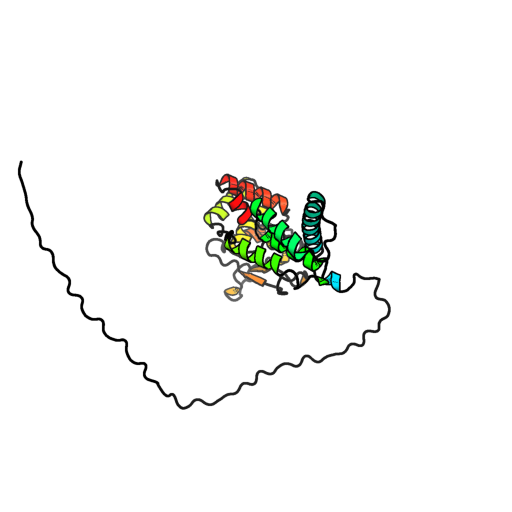304 -27.439 1.00 82.00 97 ASN A C 1
ATOM 797 O O . ASN A 1 97 ? 23.665 3.267 -27.838 1.00 82.00 97 ASN A O 1
ATOM 801 N N . LYS A 1 98 ? 23.814 1.061 -27.462 1.00 88.44 98 LYS A N 1
ATOM 802 C CA . LYS A 1 98 ? 22.490 0.708 -28.003 1.00 88.44 98 LYS A CA 1
ATOM 803 C C . LYS A 1 98 ? 21.428 0.478 -26.925 1.00 88.44 98 LYS A C 1
ATOM 805 O O . LYS A 1 98 ? 20.339 0.025 -27.257 1.00 88.44 98 LYS A O 1
ATOM 810 N N . THR A 1 99 ? 21.706 0.806 -25.663 1.00 92.88 99 THR A N 1
ATOM 811 C CA . THR A 1 99 ? 20.785 0.550 -24.540 1.00 92.88 99 THR A CA 1
ATOM 812 C C . THR A 1 99 ? 19.413 1.170 -24.750 1.00 92.88 99 THR A C 1
ATOM 814 O O . THR A 1 99 ? 18.421 0.500 -24.509 1.00 92.88 99 THR A O 1
ATOM 817 N N . ASP A 1 100 ? 19.332 2.400 -25.266 1.00 94.94 100 ASP A N 1
ATOM 818 C CA . ASP A 1 100 ? 18.042 3.057 -25.522 1.00 94.94 100 ASP A CA 1
ATOM 819 C C . ASP A 1 100 ? 17.218 2.373 -26.623 1.00 94.94 100 ASP A C 1
ATOM 821 O O . ASP A 1 100 ? 15.994 2.345 -26.558 1.00 94.94 100 ASP A O 1
ATOM 825 N N . LEU A 1 101 ? 17.880 1.818 -27.641 1.00 95.06 101 LEU A N 1
ATOM 826 C CA . LEU A 1 101 ? 17.204 1.095 -28.717 1.00 95.06 101 LEU A CA 1
ATOM 827 C C . LEU A 1 101 ? 16.705 -0.260 -28.214 1.00 95.06 101 LEU A C 1
ATOM 829 O O . LEU A 1 101 ? 15.522 -0.550 -28.319 1.00 95.06 101 LEU A O 1
ATOM 833 N N . ILE A 1 102 ? 17.597 -1.030 -27.587 1.00 95.75 102 ILE A N 1
ATOM 834 C CA . ILE A 1 102 ? 17.301 -2.374 -27.076 1.00 95.75 102 ILE A CA 1
ATOM 835 C C . ILE A 1 102 ? 16.210 -2.319 -26.001 1.00 95.75 102 ILE A C 1
ATOM 837 O O . ILE A 1 102 ? 15.335 -3.177 -25.956 1.00 95.75 102 ILE A O 1
ATOM 841 N N . LEU A 1 103 ? 16.241 -1.303 -25.136 1.00 96.00 103 LEU A N 1
ATOM 842 C CA . LEU A 1 103 ? 15.231 -1.128 -24.099 1.00 96.00 103 LEU A CA 1
ATOM 843 C C . LEU A 1 103 ? 13.875 -0.695 -24.678 1.00 96.00 103 LEU A C 1
ATOM 845 O O . LEU A 1 103 ? 12.843 -1.116 -24.162 1.00 96.00 103 LEU A O 1
ATOM 849 N N . ALA A 1 104 ? 13.858 0.103 -25.751 1.00 96.94 104 ALA A N 1
ATOM 850 C CA . ALA A 1 104 ? 12.623 0.415 -26.466 1.00 96.94 104 ALA A CA 1
ATOM 851 C C . ALA A 1 104 ? 12.017 -0.841 -27.115 1.00 96.94 104 ALA A C 1
ATOM 853 O O . ALA A 1 104 ? 10.828 -1.084 -26.931 1.00 96.94 104 ALA A O 1
ATOM 854 N N . ASP A 1 105 ? 12.833 -1.666 -27.775 1.00 96.56 105 ASP A N 1
ATOM 855 C CA . ASP A 1 105 ? 12.380 -2.922 -28.389 1.00 96.56 105 ASP A CA 1
ATOM 856 C C . ASP A 1 105 ? 11.866 -3.912 -27.321 1.00 96.56 105 ASP A C 1
ATOM 858 O O . ASP A 1 105 ? 10.837 -4.562 -27.497 1.00 96.56 105 ASP A O 1
ATOM 862 N N . TYR A 1 106 ? 12.523 -3.967 -26.157 1.00 97.12 106 TYR A N 1
ATOM 863 C CA . TYR A 1 106 ? 12.039 -4.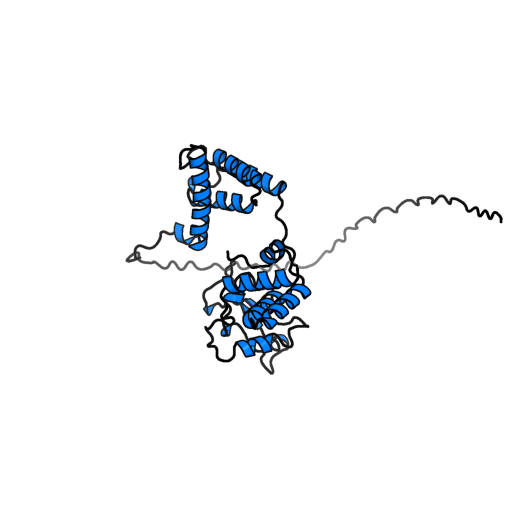731 -25.004 1.00 97.12 106 TYR A CA 1
ATOM 864 C C . TYR A 1 106 ? 10.655 -4.261 -24.529 1.00 97.12 106 TYR A C 1
ATOM 866 O O . TYR A 1 106 ? 9.808 -5.081 -24.180 1.00 97.12 106 TYR A O 1
ATOM 874 N N . PHE A 1 107 ? 10.388 -2.950 -24.524 1.00 97.75 107 PHE A N 1
ATOM 875 C CA . PHE A 1 107 ? 9.065 -2.430 -24.165 1.00 97.75 107 PHE A CA 1
ATOM 876 C C . PHE A 1 107 ? 7.988 -2.804 -25.178 1.00 97.75 107 PHE A C 1
ATOM 878 O O . PHE A 1 107 ? 6.865 -3.080 -24.760 1.00 97.75 107 PHE A O 1
ATOM 885 N N . ASP A 1 108 ? 8.322 -2.857 -26.467 1.00 96.69 108 ASP A N 1
ATOM 886 C CA . ASP A 1 108 ? 7.388 -3.309 -27.499 1.00 96.69 108 ASP A CA 1
ATOM 887 C C . ASP A 1 108 ? 7.010 -4.784 -27.294 1.00 96.69 108 ASP A C 1
ATOM 889 O O . ASP A 1 108 ? 5.836 -5.137 -27.404 1.00 96.69 108 ASP A O 1
ATOM 893 N N . ILE A 1 109 ? 7.964 -5.632 -26.895 1.00 96.38 109 ILE A N 1
ATOM 894 C CA . ILE A 1 109 ? 7.693 -7.039 -26.559 1.00 96.38 109 ILE A CA 1
ATOM 895 C C . ILE A 1 109 ? 6.818 -7.145 -25.313 1.00 96.38 109 ILE A C 1
ATOM 897 O O . ILE A 1 109 ? 5.782 -7.804 -25.353 1.00 96.38 109 ILE A O 1
ATOM 901 N N . LEU A 1 110 ? 7.159 -6.433 -24.233 1.00 95.94 110 LEU A N 1
ATOM 902 C CA . LEU A 1 110 ? 6.329 -6.437 -23.027 1.00 95.94 110 LEU A CA 1
ATOM 903 C C . LEU A 1 110 ? 4.896 -5.956 -23.312 1.00 95.94 110 LEU A C 1
ATOM 905 O O . LEU A 1 110 ? 3.937 -6.444 -22.711 1.00 95.94 110 LEU A O 1
ATOM 909 N N . PHE A 1 111 ? 4.744 -4.983 -24.212 1.00 95.50 111 PHE A N 1
ATOM 910 C CA . PHE A 1 111 ? 3.444 -4.508 -24.667 1.00 95.50 111 PHE A CA 1
ATOM 911 C C . PHE A 1 111 ? 2.678 -5.594 -25.430 1.00 95.50 111 PHE A C 1
ATOM 913 O O . PHE A 1 111 ? 1.511 -5.834 -25.119 1.00 95.50 111 PHE A O 1
ATOM 920 N N . GLN A 1 112 ? 3.327 -6.274 -26.379 1.00 95.62 112 GLN A N 1
ATOM 921 C CA . GLN A 1 112 ? 2.732 -7.373 -27.148 1.00 95.62 112 GLN A CA 1
ATOM 922 C C . GLN A 1 112 ? 2.325 -8.557 -26.257 1.00 95.62 112 GLN A C 1
ATOM 924 O O . GLN A 1 112 ? 1.280 -9.161 -26.481 1.00 95.62 112 GLN A O 1
ATOM 929 N N . GLU A 1 113 ? 3.087 -8.835 -25.198 1.00 94.31 113 GLU A N 1
ATOM 930 C CA . GLU A 1 113 ? 2.770 -9.844 -24.176 1.00 94.31 113 GLU A CA 1
ATOM 931 C C . GLU A 1 113 ? 1.620 -9.425 -23.236 1.00 94.31 113 GLU A C 1
ATOM 933 O O . GLU A 1 113 ? 1.186 -10.195 -22.377 1.00 94.31 113 GLU A O 1
ATOM 938 N N . GLY A 1 114 ? 1.098 -8.202 -23.378 1.00 92.81 114 GLY A N 1
ATOM 939 C CA . GLY A 1 114 ? -0.021 -7.699 -22.584 1.00 92.81 114 GLY A CA 1
ATOM 940 C C . GLY A 1 114 ? 0.366 -7.256 -21.172 1.00 92.81 114 GLY A C 1
ATOM 941 O O . GLY A 1 114 ? -0.503 -7.132 -20.300 1.00 92.81 114 GLY A O 1
ATOM 942 N N . HIS A 1 115 ? 1.650 -6.996 -20.908 1.00 92.81 115 HIS A N 1
ATOM 943 C CA . HIS A 1 115 ? 2.064 -6.427 -19.633 1.00 92.81 115 HIS A CA 1
ATOM 944 C C . HIS A 1 115 ? 1.515 -5.001 -19.442 1.00 92.81 115 HIS A C 1
ATOM 946 O O . HIS A 1 115 ? 1.139 -4.288 -20.372 1.00 92.81 115 HIS A O 1
ATOM 952 N N . GLY A 1 116 ? 1.448 -4.562 -18.185 1.00 90.25 116 GLY A N 1
ATOM 953 C CA . GLY A 1 116 ? 1.089 -3.183 -17.864 1.00 90.25 116 GLY A CA 1
ATOM 954 C C . GLY A 1 116 ? 2.292 -2.247 -17.973 1.00 90.25 116 GLY A C 1
ATOM 955 O O . GLY A 1 116 ? 3.406 -2.630 -17.621 1.00 90.25 116 GLY A O 1
ATOM 956 N N . VAL A 1 117 ? 2.046 -0.980 -18.323 1.00 93.50 117 VAL A N 1
ATOM 957 C CA . VAL A 1 117 ? 3.080 0.072 -18.436 1.00 93.50 117 VAL A CA 1
ATOM 958 C C . VAL A 1 117 ? 3.982 0.171 -17.198 1.00 93.50 117 VAL A C 1
ATOM 960 O O . VAL A 1 117 ? 5.168 0.474 -17.305 1.00 93.50 117 VAL A O 1
ATOM 963 N N . SER A 1 118 ? 3.441 -0.118 -16.009 1.00 91.38 118 SER A N 1
ATOM 964 C CA . SER A 1 118 ? 4.205 -0.098 -14.756 1.00 91.38 118 SER A CA 1
ATOM 965 C C . SER A 1 118 ? 5.433 -1.018 -14.788 1.00 91.38 118 SER A C 1
ATOM 967 O O . SER A 1 118 ? 6.436 -0.697 -14.157 1.00 91.38 118 SER A O 1
ATOM 969 N N . VAL A 1 119 ? 5.384 -2.135 -15.524 1.00 93.56 119 VAL A N 1
ATOM 970 C CA . VAL A 1 119 ? 6.537 -3.033 -15.706 1.00 93.56 119 VAL A CA 1
ATOM 971 C C . VAL A 1 119 ? 7.645 -2.308 -16.467 1.00 93.56 119 VAL A C 1
ATOM 973 O O . VAL A 1 119 ? 8.768 -2.240 -15.974 1.00 93.56 119 VAL A O 1
ATOM 976 N N . GLY A 1 120 ? 7.318 -1.687 -17.603 1.00 94.69 120 GLY A N 1
ATOM 977 C CA . GLY A 1 120 ? 8.280 -0.930 -18.404 1.00 94.69 120 GLY A CA 1
ATOM 978 C C . GLY A 1 120 ? 8.864 0.281 -17.666 1.00 94.69 120 GLY A C 1
ATOM 979 O O . GLY A 1 120 ? 10.067 0.521 -17.720 1.00 94.69 120 GLY A O 1
ATOM 980 N N . GLU A 1 121 ? 8.051 1.008 -16.893 1.00 94.69 121 GLU A N 1
ATOM 981 C CA . GLU A 1 121 ? 8.529 2.114 -16.046 1.00 94.69 121 GLU A CA 1
ATOM 982 C C . GLU A 1 121 ? 9.543 1.655 -14.995 1.00 94.69 121 GLU A C 1
ATOM 984 O O . GLU A 1 121 ? 10.551 2.328 -14.773 1.00 94.69 121 GLU A O 1
ATOM 989 N N . LYS A 1 122 ? 9.290 0.506 -14.359 1.00 94.94 122 LYS A N 1
ATOM 990 C CA . LYS A 1 122 ? 10.199 -0.069 -13.366 1.00 94.94 122 LYS A CA 1
ATOM 991 C C . LYS A 1 122 ? 11.473 -0.612 -14.009 1.00 94.94 122 LYS A C 1
ATOM 993 O O . LYS A 1 122 ? 12.542 -0.410 -13.444 1.00 94.94 122 LYS A O 1
ATOM 998 N N . SER A 1 123 ? 11.388 -1.212 -15.196 1.00 95.94 123 SER A N 1
ATOM 999 C CA . SER A 1 123 ? 12.566 -1.607 -15.978 1.00 95.94 123 SER A CA 1
ATOM 1000 C C . SER A 1 123 ? 13.416 -0.402 -16.387 1.00 95.94 123 SER A C 1
ATOM 1002 O O . SER A 1 123 ? 14.629 -0.434 -16.197 1.00 95.94 123 SER A O 1
ATOM 1004 N N . LEU A 1 124 ? 12.806 0.697 -16.852 1.00 95.38 124 LEU A N 1
ATOM 1005 C CA . LEU A 1 124 ? 13.532 1.942 -17.132 1.00 95.38 124 LEU A CA 1
ATOM 1006 C C . LEU A 1 124 ? 14.238 2.470 -15.876 1.00 95.38 124 LEU A C 1
ATOM 1008 O O . LEU A 1 124 ? 15.421 2.798 -15.924 1.00 95.38 124 LEU A O 1
ATOM 1012 N N . ALA A 1 125 ? 13.521 2.531 -14.750 1.00 93.44 125 ALA A N 1
ATOM 1013 C CA . ALA A 1 125 ? 14.074 3.003 -13.484 1.00 93.44 125 ALA A CA 1
ATOM 1014 C C . ALA A 1 125 ? 15.230 2.117 -12.990 1.00 93.44 125 ALA A C 1
ATOM 1016 O O . ALA A 1 125 ? 16.238 2.645 -12.526 1.00 93.44 125 ALA A O 1
ATOM 1017 N N . ALA A 1 126 ? 15.118 0.794 -13.134 1.00 93.81 126 ALA A N 1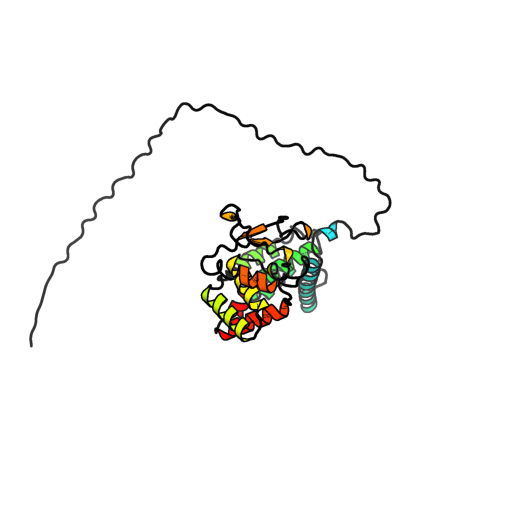
ATOM 1018 C CA . ALA A 1 126 ? 16.167 -0.155 -12.775 1.00 93.81 126 ALA A CA 1
ATOM 1019 C C . ALA A 1 126 ? 17.441 0.046 -13.613 1.00 93.81 126 ALA A C 1
ATOM 1021 O O . ALA A 1 126 ? 18.545 0.078 -13.065 1.00 93.81 126 ALA A O 1
ATOM 1022 N N . VAL A 1 127 ? 17.291 0.253 -14.925 1.00 93.31 127 VAL A N 1
ATOM 1023 C CA . VAL A 1 127 ? 18.407 0.544 -15.840 1.00 93.31 127 VAL A CA 1
ATOM 1024 C C . VAL A 1 127 ? 19.076 1.879 -15.490 1.00 93.31 127 VAL A C 1
ATOM 1026 O O . VAL A 1 127 ? 20.299 1.936 -15.363 1.00 93.31 127 VAL A O 1
ATOM 1029 N N . GLU A 1 128 ? 18.296 2.941 -15.261 1.00 92.25 128 GLU A N 1
ATOM 1030 C CA . GLU A 1 128 ? 18.822 4.252 -14.845 1.00 92.25 128 GLU A CA 1
ATOM 1031 C C . GLU A 1 128 ? 19.490 4.214 -13.461 1.00 92.25 128 GLU A C 1
ATOM 1033 O O . GLU A 1 128 ? 20.433 4.968 -13.206 1.00 92.25 128 GLU A O 1
ATOM 1038 N N . TYR A 1 129 ? 19.007 3.351 -12.562 1.00 90.56 129 TYR A N 1
ATOM 1039 C CA . TYR A 1 129 ? 19.598 3.141 -11.244 1.00 90.56 129 TYR A CA 1
ATOM 1040 C C . TYR A 1 129 ? 20.945 2.418 -11.343 1.00 90.56 129 TYR A C 1
ATOM 1042 O O . TYR A 1 129 ? 21.925 2.858 -10.740 1.00 90.56 129 TYR A O 1
ATOM 1050 N N . LYS A 1 130 ? 21.020 1.340 -12.136 1.00 90.19 130 LYS A N 1
ATOM 1051 C CA . LYS A 1 130 ? 22.245 0.546 -12.305 1.00 90.19 130 LYS A CA 1
ATOM 1052 C C . LYS A 1 130 ? 23.329 1.299 -13.070 1.00 90.19 130 LYS A C 1
ATOM 1054 O O . LYS A 1 130 ? 24.494 1.259 -12.676 1.00 90.19 130 LYS A O 1
ATOM 1059 N N . TRP A 1 131 ? 22.957 1.980 -14.151 1.00 90.00 131 TRP A N 1
ATOM 1060 C CA . TRP A 1 131 ? 23.876 2.737 -14.995 1.00 90.00 131 TRP A CA 1
ATOM 1061 C C . TRP A 1 131 ? 23.525 4.217 -14.943 1.00 90.00 131 TRP A C 1
ATOM 1063 O O . TRP A 1 131 ? 22.920 4.772 -15.854 1.00 90.00 131 TRP A O 1
ATOM 1073 N N . HIS A 1 132 ? 23.963 4.894 -13.884 1.00 86.12 132 HIS A N 1
ATOM 1074 C CA . HIS A 1 132 ? 23.646 6.309 -13.684 1.00 86.12 132 HIS A CA 1
ATOM 1075 C C . HIS A 1 132 ? 24.004 7.206 -14.887 1.00 86.12 132 HIS A C 1
ATOM 1077 O O . HIS A 1 132 ? 23.331 8.201 -15.138 1.00 86.12 132 HIS A O 1
ATOM 1083 N N . GLN A 1 133 ? 25.022 6.828 -15.668 1.00 85.94 133 GLN A N 1
ATOM 1084 C CA . GLN A 1 133 ? 25.460 7.563 -16.859 1.00 85.94 133 GLN A CA 1
ATOM 1085 C C . GLN A 1 133 ? 24.421 7.598 -17.991 1.00 85.94 133 GLN A C 1
ATOM 1087 O O . GLN A 1 133 ? 24.441 8.525 -18.795 1.00 85.94 133 GLN A O 1
ATOM 1092 N N . VAL A 1 134 ? 23.497 6.629 -18.060 1.00 85.88 134 VAL A N 1
ATOM 1093 C CA . VAL A 1 134 ? 22.430 6.632 -19.080 1.00 85.88 134 VAL A CA 1
ATOM 1094 C C . VAL A 1 134 ? 21.203 7.435 -18.646 1.00 85.88 134 VAL A C 1
ATOM 1096 O O . VAL A 1 134 ? 20.243 7.607 -19.402 1.00 85.88 134 VAL A O 1
ATOM 1099 N N . LYS A 1 135 ? 21.201 7.970 -17.420 1.00 86.19 135 LYS A N 1
ATOM 1100 C CA . LYS A 1 135 ? 20.095 8.785 -16.936 1.00 86.19 135 LYS A CA 1
ATOM 1101 C C . LYS A 1 135 ? 19.981 10.047 -17.784 1.00 86.19 135 LYS A C 1
ATOM 1103 O O . LYS A 1 135 ? 20.866 10.891 -17.810 1.00 86.19 135 LYS A O 1
ATOM 1108 N N . GLY A 1 136 ? 18.846 10.192 -18.459 1.00 85.69 136 GLY A N 1
ATOM 1109 C CA . GLY A 1 136 ? 18.594 11.344 -19.328 1.00 85.69 136 GLY A CA 1
ATOM 1110 C C . GLY A 1 136 ? 18.775 11.044 -20.813 1.00 85.69 136 GLY A C 1
ATOM 1111 O O . GLY A 1 136 ? 18.066 11.660 -21.602 1.00 85.69 136 GLY A O 1
ATOM 1112 N N . THR A 1 137 ? 19.586 10.052 -21.184 1.00 91.56 137 THR A N 1
ATOM 1113 C CA . THR A 1 137 ? 19.907 9.741 -22.588 1.00 91.56 137 THR A CA 1
ATOM 1114 C C . THR A 1 137 ? 18.919 8.775 -23.250 1.00 91.56 137 THR A C 1
ATOM 1116 O O . THR A 1 137 ? 18.852 8.725 -24.473 1.00 91.56 137 THR A O 1
ATOM 1119 N N . LEU A 1 138 ? 18.100 8.065 -22.462 1.00 93.19 138 LEU A N 1
ATOM 1120 C CA . LEU A 1 138 ? 17.118 7.072 -22.926 1.00 93.19 138 LEU A CA 1
ATOM 1121 C C . LEU A 1 138 ? 15.839 7.714 -23.514 1.00 93.19 138 LEU A C 1
ATOM 1123 O O . LEU A 1 138 ? 14.738 7.606 -22.959 1.00 93.19 138 LEU A O 1
ATOM 1127 N N . LEU A 1 139 ? 15.981 8.492 -24.588 1.00 95.44 139 LEU A N 1
ATOM 1128 C CA . LEU A 1 139 ? 14.886 9.268 -25.180 1.00 95.44 139 LEU A CA 1
ATOM 1129 C C . LEU A 1 139 ? 13.863 8.383 -25.902 1.00 95.44 139 LEU A C 1
ATOM 1131 O O . LEU A 1 139 ? 12.656 8.616 -25.761 1.00 95.44 139 LEU A O 1
ATOM 1135 N N . ARG A 1 140 ? 14.317 7.372 -26.651 1.00 95.69 140 ARG A N 1
ATOM 1136 C CA . ARG A 1 140 ? 13.447 6.471 -27.417 1.00 95.69 140 ARG A CA 1
ATOM 1137 C C . ARG A 1 140 ? 12.638 5.577 -26.487 1.00 95.69 140 ARG A C 1
ATOM 1139 O O . ARG A 1 140 ? 11.420 5.531 -26.630 1.00 95.69 140 ARG A O 1
ATOM 1146 N N . SER A 1 141 ? 13.275 4.992 -25.477 1.00 96.12 141 SER A N 1
ATOM 1147 C CA . SER A 1 141 ? 12.627 4.173 -24.444 1.00 96.12 141 SER A CA 1
ATOM 1148 C C . SER A 1 141 ? 11.521 4.949 -23.725 1.00 96.12 141 SER A C 1
ATOM 1150 O O . SER A 1 141 ? 10.402 4.467 -23.552 1.00 96.12 141 SER A O 1
ATOM 1152 N N . ARG A 1 142 ? 11.777 6.214 -23.362 1.00 96.25 142 ARG A N 1
ATOM 1153 C CA . ARG A 1 142 ? 10.753 7.077 -22.748 1.00 96.25 142 ARG A CA 1
ATOM 1154 C C . ARG A 1 142 ? 9.625 7.431 -23.710 1.00 96.25 142 ARG A C 1
ATOM 1156 O O . ARG A 1 142 ? 8.477 7.539 -23.278 1.00 96.25 142 ARG A O 1
ATOM 1163 N N . ARG A 1 143 ? 9.925 7.653 -24.993 1.00 97.00 143 ARG A N 1
ATOM 1164 C CA . ARG A 1 143 ? 8.899 7.898 -26.015 1.00 97.00 143 ARG A CA 1
ATOM 1165 C C . ARG A 1 143 ? 8.016 6.664 -26.206 1.00 97.00 143 ARG A C 1
ATOM 1167 O O . ARG A 1 143 ? 6.801 6.838 -26.242 1.00 97.00 143 ARG A O 1
ATOM 1174 N N . ALA A 1 144 ? 8.603 5.467 -26.244 1.00 96.88 144 ALA A N 1
ATOM 1175 C CA . ALA A 1 144 ? 7.880 4.199 -26.295 1.00 96.88 144 ALA A CA 1
ATOM 1176 C C . ALA A 1 144 ? 6.934 4.057 -25.092 1.00 96.88 144 ALA A C 1
ATOM 1178 O O . ALA A 1 144 ? 5.732 3.910 -25.285 1.00 96.88 144 ALA A O 1
ATOM 1179 N N . LEU A 1 145 ? 7.412 4.282 -23.857 1.00 96.00 145 LEU A N 1
ATOM 1180 C CA . LEU A 1 145 ? 6.549 4.268 -22.662 1.00 96.00 145 LEU A CA 1
ATOM 1181 C C . LEU A 1 145 ? 5.417 5.302 -22.712 1.00 96.00 145 LEU A C 1
ATOM 1183 O O . LEU A 1 145 ? 4.307 5.032 -22.258 1.00 96.00 145 LEU A O 1
ATOM 1187 N N . ARG A 1 146 ? 5.663 6.501 -23.256 1.00 95.81 146 ARG A N 1
ATOM 1188 C CA . ARG A 1 146 ? 4.602 7.507 -23.441 1.00 95.81 146 ARG A CA 1
ATOM 1189 C C . ARG A 1 146 ? 3.554 7.049 -24.453 1.00 95.81 146 ARG A C 1
ATOM 1191 O O . ARG A 1 146 ? 2.382 7.337 -24.237 1.00 95.81 146 ARG A O 1
ATOM 1198 N N . GLY A 1 147 ? 3.970 6.388 -25.534 1.00 96.44 147 GLY A N 1
ATOM 1199 C CA . GLY A 1 147 ? 3.065 5.753 -26.495 1.00 96.44 147 GLY A CA 1
ATOM 1200 C C . GLY A 1 147 ? 2.245 4.658 -25.823 1.00 96.44 147 GLY A C 1
ATOM 1201 O O . GLY A 1 147 ? 1.022 4.731 -25.809 1.00 96.44 147 GLY A O 1
ATOM 1202 N N . TRP A 1 148 ? 2.915 3.746 -25.122 1.00 95.94 148 TRP A N 1
ATOM 1203 C CA . TRP A 1 148 ? 2.285 2.662 -24.374 1.00 95.94 148 TRP A CA 1
ATOM 1204 C C . TRP A 1 148 ? 1.251 3.169 -23.352 1.00 95.94 148 TRP A C 1
ATOM 1206 O O . TRP A 1 148 ? 0.148 2.637 -23.291 1.00 95.94 148 TRP A O 1
ATOM 1216 N N . ARG A 1 149 ? 1.519 4.258 -22.611 1.00 94.50 149 ARG A N 1
ATOM 1217 C CA . ARG A 1 149 ? 0.516 4.882 -21.715 1.00 94.50 149 ARG A CA 1
ATOM 1218 C C . ARG A 1 149 ? -0.738 5.380 -22.430 1.00 94.50 149 ARG A C 1
ATOM 1220 O O . ARG A 1 149 ? -1.786 5.451 -21.795 1.00 94.50 149 ARG A O 1
ATOM 1227 N N . LYS A 1 150 ? -0.619 5.818 -23.685 1.00 94.62 150 LYS A N 1
ATOM 1228 C CA . LYS A 1 150 ? -1.765 6.294 -24.471 1.00 94.62 150 LYS A CA 1
ATOM 1229 C C . LYS A 1 150 ? -2.600 5.124 -24.977 1.00 94.62 150 LYS A C 1
ATOM 1231 O O . LYS A 1 150 ? -3.818 5.199 -24.890 1.00 94.62 150 LYS A O 1
ATOM 1236 N N . GLU A 1 151 ? -1.939 4.066 -25.438 1.00 93.62 151 GLU A N 1
ATOM 1237 C CA . GLU A 1 151 ? -2.596 2.845 -25.918 1.00 93.62 151 GLU A CA 1
ATOM 1238 C C . GLU A 1 151 ? -3.266 2.069 -24.776 1.00 93.62 151 GLU A C 1
ATOM 1240 O O . GLU A 1 151 ? -4.396 1.604 -24.894 1.00 93.62 151 GLU A O 1
ATOM 1245 N N . VAL A 1 152 ? -2.588 1.962 -23.629 1.00 89.88 152 VAL A N 1
ATOM 1246 C CA . VAL A 1 152 ? -3.074 1.248 -22.443 1.00 89.88 152 VAL A CA 1
ATOM 1247 C C . VAL A 1 152 ? -3.110 2.226 -21.271 1.00 89.88 152 VAL A C 1
ATOM 1249 O O . VAL A 1 152 ? -2.185 2.256 -20.447 1.00 89.88 152 VAL A O 1
ATOM 1252 N N . PRO A 1 153 ? -4.165 3.059 -21.181 1.00 86.19 153 PRO A N 1
ATOM 1253 C CA . PRO A 1 153 ? -4.300 3.991 -20.078 1.00 86.19 153 PRO A CA 1
ATOM 1254 C C . PRO A 1 153 ? -4.355 3.228 -18.747 1.00 86.19 153 PRO A C 1
ATOM 1256 O O . PRO A 1 153 ? -4.986 2.165 -18.660 1.00 86.19 153 PRO A O 1
ATOM 1259 N N . PRO A 1 154 ? -3.721 3.753 -17.681 1.00 79.94 154 PRO A N 1
ATOM 1260 C CA . PRO A 1 154 ? -3.802 3.149 -16.362 1.00 79.94 154 PRO A CA 1
ATOM 1261 C C . PRO A 1 154 ? -5.262 2.984 -15.946 1.00 79.94 154 PRO A C 1
ATOM 1263 O O . PRO A 1 154 ? -6.021 3.953 -15.882 1.00 79.94 154 PRO A O 1
ATOM 1266 N N . LYS A 1 155 ? -5.664 1.747 -15.649 1.00 78.38 155 LYS A N 1
ATOM 1267 C CA . LYS A 1 155 ? -7.011 1.476 -15.151 1.00 78.38 155 LYS A CA 1
ATOM 1268 C C . LYS A 1 155 ? -7.137 2.065 -13.751 1.00 78.38 155 LYS A C 1
ATOM 1270 O O . LYS A 1 155 ? -6.414 1.662 -12.837 1.00 78.38 155 LYS A O 1
ATOM 1275 N N . SER A 1 156 ? -8.058 3.013 -13.588 1.00 75.38 156 SER A N 1
ATOM 1276 C CA . SER A 1 156 ? -8.426 3.494 -12.261 1.00 75.38 156 SER A CA 1
ATOM 1277 C C . SER A 1 156 ? -9.006 2.332 -11.461 1.00 75.38 156 SER A C 1
ATOM 1279 O O . SER A 1 156 ? -9.848 1.579 -11.958 1.00 75.38 156 SER A O 1
ATOM 1281 N N . ARG A 1 157 ? -8.535 2.159 -10.228 1.00 79.25 157 ARG A N 1
ATOM 1282 C CA . ARG A 1 157 ? -9.103 1.170 -9.315 1.00 79.25 157 ARG A CA 1
ATOM 1283 C C . ARG A 1 157 ? -10.399 1.751 -8.767 1.00 79.25 157 ARG A C 1
ATOM 1285 O O . ARG A 1 157 ? -10.386 2.829 -8.175 1.00 79.25 157 ARG A O 1
ATOM 1292 N N . LEU A 1 158 ? -11.512 1.053 -8.974 1.00 81.56 158 LEU A N 1
ATOM 1293 C CA . LEU A 1 158 ? -12.777 1.464 -8.377 1.00 81.56 158 LEU A CA 1
ATOM 1294 C C . LEU A 1 158 ? -12.700 1.272 -6.855 1.00 81.56 158 LEU A C 1
ATOM 1296 O O . LEU A 1 158 ? -12.186 0.246 -6.400 1.00 81.56 158 LEU A O 1
ATOM 1300 N N . PRO A 1 159 ? -13.187 2.239 -6.060 1.00 83.69 159 PRO A N 1
ATOM 1301 C CA . PRO A 1 159 ? -13.224 2.082 -4.616 1.00 83.69 159 PRO A CA 1
ATOM 1302 C C . PRO A 1 159 ? -14.149 0.921 -4.247 1.00 83.69 159 PRO A C 1
ATOM 1304 O O . PRO A 1 159 ? -15.207 0.737 -4.851 1.00 83.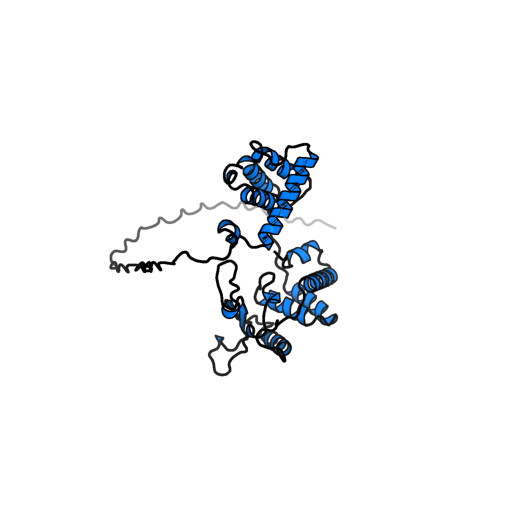69 159 PRO A O 1
ATOM 1307 N N . LEU A 1 160 ? -13.760 0.151 -3.231 1.00 88.62 160 LEU A N 1
ATOM 1308 C CA . LEU A 1 160 ? -14.590 -0.926 -2.701 1.00 88.62 160 LEU A CA 1
ATOM 1309 C C . LEU A 1 160 ? -15.906 -0.330 -2.164 1.00 88.62 160 LEU A C 1
ATOM 1311 O O . LEU A 1 160 ? -15.862 0.540 -1.293 1.00 88.62 160 LEU A O 1
ATOM 1315 N N . PRO A 1 161 ? -17.090 -0.757 -2.635 1.00 91.88 161 PRO A N 1
ATOM 1316 C CA . PRO A 1 161 ? -18.336 -0.255 -2.078 1.00 91.88 161 PRO A CA 1
ATOM 1317 C C . PRO A 1 161 ? -18.471 -0.654 -0.607 1.00 91.88 161 PRO A C 1
ATOM 1319 O O . PRO A 1 161 ? -18.166 -1.781 -0.217 1.00 91.88 161 PRO A O 1
ATOM 1322 N N . ARG A 1 162 ? -19.004 0.245 0.222 1.00 90.56 162 ARG A N 1
ATOM 1323 C CA . ARG A 1 162 ? -19.132 0.016 1.672 1.00 90.56 162 ARG A CA 1
ATOM 1324 C C . ARG A 1 162 ? -19.905 -1.259 2.019 1.00 90.56 162 ARG A C 1
ATOM 1326 O O . ARG A 1 162 ? -19.521 -1.983 2.930 1.00 90.56 162 ARG A O 1
ATOM 1333 N N . LEU A 1 163 ? -20.997 -1.528 1.302 1.00 93.81 163 LEU A N 1
ATOM 1334 C CA . LEU A 1 163 ? -21.808 -2.731 1.519 1.00 93.81 163 LEU A CA 1
ATOM 1335 C C . LEU A 1 163 ? -20.995 -4.007 1.285 1.00 93.81 163 LEU A C 1
ATOM 1337 O O . LEU A 1 163 ? -21.129 -4.968 2.036 1.00 93.81 163 LEU A O 1
ATOM 1341 N N . VAL A 1 164 ? -20.101 -3.976 0.297 1.00 94.94 164 VAL A N 1
ATOM 1342 C CA . VAL A 1 164 ? -19.192 -5.079 -0.004 1.00 94.94 164 VAL A CA 1
ATOM 1343 C C . VAL A 1 164 ? -18.166 -5.240 1.118 1.00 94.94 164 VAL A C 1
ATOM 1345 O O . VAL A 1 164 ? -17.998 -6.346 1.618 1.00 94.94 164 VAL A O 1
ATOM 1348 N N . ALA A 1 165 ? -17.555 -4.149 1.595 1.00 94.50 165 ALA A N 1
ATOM 1349 C CA . ALA A 1 165 ? -16.627 -4.195 2.729 1.00 94.50 165 ALA A CA 1
ATOM 1350 C C . ALA A 1 165 ? -17.276 -4.793 3.994 1.00 94.50 165 ALA A C 1
ATOM 1352 O O . ALA A 1 165 ? -16.689 -5.662 4.641 1.00 94.50 165 ALA A O 1
ATOM 1353 N N . PHE A 1 166 ? -18.515 -4.396 4.316 1.00 95.50 166 PHE A N 1
ATOM 1354 C CA . PHE A 1 166 ? -19.268 -4.998 5.419 1.00 95.50 166 PHE A CA 1
ATOM 1355 C C . PHE A 1 166 ? -19.583 -6.475 5.172 1.00 95.50 166 PHE A C 1
ATOM 1357 O O . PHE A 1 166 ? -19.407 -7.279 6.083 1.00 95.50 166 PHE A O 1
ATOM 1364 N N . GLY A 1 167 ? -19.999 -6.851 3.960 1.00 96.88 167 GLY A N 1
ATOM 1365 C CA . GLY A 1 167 ? -20.225 -8.249 3.584 1.00 96.88 167 GLY A CA 1
ATOM 1366 C C . GLY A 1 167 ? -18.983 -9.117 3.785 1.00 96.88 167 GLY A C 1
ATOM 1367 O O . GLY A 1 167 ? -19.049 -10.180 4.402 1.00 96.88 167 GLY A O 1
ATOM 1368 N N . MET A 1 168 ? -17.826 -8.621 3.348 1.00 97.06 168 MET A N 1
ATOM 1369 C CA . MET A 1 168 ? -16.544 -9.300 3.515 1.00 97.06 168 MET A CA 1
ATOM 1370 C C . MET A 1 168 ? -16.159 -9.416 4.993 1.00 97.06 168 MET A C 1
ATOM 1372 O O . MET A 1 168 ? -15.742 -10.485 5.436 1.00 97.06 168 MET A O 1
ATOM 1376 N N . ALA A 1 169 ? -16.353 -8.354 5.780 1.00 96.81 169 ALA A N 1
ATOM 1377 C CA . ALA A 1 169 ? -16.093 -8.384 7.215 1.00 96.81 169 ALA A CA 1
ATOM 1378 C C . ALA A 1 169 ? -17.022 -9.364 7.950 1.00 96.81 169 ALA A C 1
ATOM 1380 O O . ALA A 1 169 ? -16.558 -10.111 8.809 1.00 96.81 169 ALA A O 1
ATOM 1381 N N . MET A 1 170 ? -18.307 -9.423 7.584 1.00 97.12 170 MET A N 1
ATOM 1382 C CA . MET A 1 170 ? -19.252 -10.416 8.108 1.00 97.12 170 MET A CA 1
ATOM 1383 C C . MET A 1 170 ? -18.798 -11.840 7.774 1.00 97.12 170 MET A C 1
ATOM 1385 O O . MET A 1 170 ? -18.789 -12.703 8.654 1.00 97.12 170 MET A O 1
ATOM 1389 N N . ARG A 1 171 ? -18.333 -12.081 6.541 1.00 97.44 171 ARG A N 1
ATOM 1390 C CA . ARG A 1 171 ? -17.782 -13.382 6.147 1.00 97.44 171 ARG A CA 1
ATOM 1391 C C . ARG A 1 171 ? -16.548 -13.748 6.973 1.00 97.44 171 ARG A C 1
ATOM 1393 O O . ARG A 1 171 ? -16.489 -14.855 7.503 1.00 97.44 171 ARG A O 1
ATOM 1400 N N . MET A 1 172 ? -15.607 -12.824 7.156 1.00 97.50 172 MET A N 1
ATOM 1401 C CA . MET A 1 172 ? -14.438 -13.040 8.018 1.00 97.50 172 MET A CA 1
ATOM 1402 C C . MET A 1 172 ? -14.839 -13.328 9.472 1.00 97.50 172 MET A C 1
ATOM 1404 O O . MET A 1 172 ? -14.286 -14.237 10.087 1.00 97.50 172 MET A O 1
ATOM 1408 N N . LEU A 1 173 ? -15.833 -12.614 10.015 1.00 96.44 173 LEU A N 1
ATOM 1409 C CA . LEU A 1 173 ? -16.359 -12.868 11.361 1.00 96.44 173 LEU A CA 1
ATOM 1410 C C . LEU A 1 173 ? -16.973 -14.266 11.487 1.00 96.44 173 LEU A C 1
ATOM 1412 O O . LEU A 1 173 ? -16.714 -14.937 12.484 1.00 96.44 173 LEU A O 1
ATOM 1416 N N . SER A 1 174 ? -17.721 -14.729 10.478 1.00 97.12 174 SER A N 1
ATOM 1417 C CA . SER A 1 174 ? -18.309 -16.080 10.471 1.00 97.12 174 SER A CA 1
ATOM 1418 C C . SER A 1 174 ? -17.256 -17.195 10.504 1.00 97.12 174 SER A C 1
ATOM 1420 O O . SER A 1 174 ? -17.508 -18.267 11.040 1.00 97.12 174 SER A O 1
ATOM 1422 N N . LEU A 1 175 ? -16.052 -16.915 9.995 1.00 96.50 175 LEU A N 1
ATOM 1423 C CA . LEU A 1 175 ? -14.896 -17.816 10.015 1.00 96.50 175 LEU A CA 1
ATOM 1424 C C . LEU A 1 175 ? -14.009 -17.618 11.255 1.00 96.50 175 LEU A C 1
ATOM 1426 O O . LEU A 1 175 ? -12.867 -18.065 11.273 1.00 96.50 175 LEU A O 1
ATOM 1430 N N . GLN A 1 176 ? -14.501 -16.905 12.274 1.00 96.31 176 GLN A N 1
ATOM 1431 C CA . GLN A 1 176 ? -13.768 -16.567 13.500 1.00 96.31 176 GLN A CA 1
ATOM 1432 C C . GLN A 1 176 ? -12.507 -15.705 13.269 1.00 96.31 176 GLN A C 1
ATOM 1434 O O . GLN A 1 176 ? -11.700 -15.503 14.177 1.00 96.31 176 GLN A O 1
ATOM 1439 N N . LEU A 1 177 ? -12.361 -15.082 12.093 1.00 96.06 177 LEU A N 1
ATOM 1440 C CA . LEU A 1 177 ? -11.249 -14.189 11.743 1.00 96.06 177 LEU A CA 1
ATOM 1441 C C . LEU A 1 177 ? -11.510 -12.751 12.225 1.00 96.06 177 LEU A C 1
ATOM 1443 O O . LEU A 1 177 ? -11.445 -11.782 11.464 1.00 96.06 177 LEU A O 1
ATOM 1447 N N . ARG A 1 178 ? -11.817 -12.592 13.518 1.00 95.75 178 ARG A N 1
ATOM 1448 C CA . ARG A 1 178 ? -12.291 -11.322 14.099 1.00 95.75 178 ARG A CA 1
ATOM 1449 C C . ARG A 1 178 ? -11.311 -10.161 13.939 1.00 95.75 178 ARG A C 1
ATOM 1451 O O . ARG A 1 178 ? -11.736 -9.054 13.621 1.00 95.75 178 ARG A O 1
ATOM 1458 N N . ALA A 1 179 ? -10.017 -10.399 14.148 1.00 95.31 179 ALA A N 1
ATOM 1459 C CA . ALA A 1 179 ? -8.999 -9.357 14.008 1.00 95.31 179 ALA A CA 1
ATOM 1460 C C . ALA A 1 179 ? -8.902 -8.847 12.561 1.00 95.31 179 ALA A C 1
ATOM 1462 O O . ALA A 1 179 ? -8.835 -7.642 12.345 1.00 95.31 179 ALA A O 1
ATOM 1463 N N . MET A 1 180 ? -8.969 -9.750 11.576 1.00 96.31 180 MET A N 1
ATOM 1464 C CA . MET A 1 180 ? -8.948 -9.400 10.151 1.00 96.31 180 MET A CA 1
ATOM 1465 C C . MET A 1 180 ? -10.205 -8.625 9.743 1.00 96.31 180 MET A C 1
ATOM 1467 O O . MET A 1 180 ? -10.109 -7.640 9.017 1.00 96.31 180 MET A O 1
ATOM 1471 N N . ALA A 1 181 ? -11.373 -9.017 10.258 1.00 96.62 181 ALA A N 1
ATOM 1472 C CA . ALA A 1 181 ? -12.618 -8.300 10.003 1.00 96.62 181 ALA A CA 1
ATOM 1473 C C . ALA A 1 181 ? -12.587 -6.869 10.561 1.00 96.62 181 ALA A C 1
ATOM 1475 O O . ALA A 1 181 ? -12.957 -5.926 9.868 1.00 96.62 181 ALA A O 1
ATOM 1476 N N . LEU A 1 182 ? -12.122 -6.691 11.802 1.00 96.38 182 LEU A N 1
ATOM 1477 C CA . LEU A 1 182 ? -11.991 -5.362 12.405 1.00 96.38 182 LEU A CA 1
ATOM 1478 C C . LEU A 1 182 ? -10.938 -4.510 11.691 1.00 96.38 182 LEU A C 1
ATOM 1480 O O . LEU A 1 182 ? -11.166 -3.317 11.511 1.00 96.38 182 LEU A O 1
ATOM 1484 N N . LEU A 1 183 ? -9.833 -5.118 11.248 1.00 96.12 183 LEU A N 1
ATOM 1485 C CA . LEU A 1 183 ? -8.825 -4.453 10.425 1.00 96.12 183 LEU A CA 1
ATOM 1486 C C . LEU A 1 183 ? -9.435 -3.944 9.114 1.00 96.12 183 LEU A C 1
ATOM 1488 O O . LEU A 1 183 ? -9.249 -2.780 8.785 1.00 96.12 183 LEU A O 1
ATOM 1492 N N . LEU A 1 184 ? -10.214 -4.772 8.411 1.00 95.31 184 LEU A N 1
ATOM 1493 C CA . LEU A 1 184 ? -10.900 -4.379 7.178 1.00 95.31 184 LEU A CA 1
ATOM 1494 C C . LEU A 1 184 ? -11.816 -3.168 7.393 1.00 95.31 184 LEU A C 1
ATOM 1496 O O . LEU A 1 184 ? -11.741 -2.191 6.649 1.00 95.31 184 LEU A O 1
ATOM 1500 N N . LEU A 1 185 ? -12.668 -3.225 8.417 1.00 95.38 185 LEU A N 1
ATOM 1501 C CA . LEU A 1 185 ? -13.616 -2.149 8.711 1.00 95.38 185 LEU A CA 1
ATOM 1502 C C . LEU A 1 185 ? -12.903 -0.866 9.122 1.00 95.38 185 LEU A C 1
ATOM 1504 O O . LEU A 1 185 ? -13.265 0.207 8.648 1.00 95.38 185 LEU A O 1
ATOM 1508 N N . LEU A 1 186 ? -11.854 -0.983 9.937 1.00 95.31 186 LEU A N 1
ATOM 1509 C CA . LEU A 1 186 ? -11.039 0.159 10.316 1.00 95.31 186 LEU A CA 1
ATOM 1510 C C . LEU A 1 186 ? -10.352 0.779 9.096 1.00 95.31 186 LEU A C 1
ATOM 1512 O O . LEU A 1 186 ? -10.470 1.981 8.879 1.00 95.31 186 LEU A O 1
ATOM 1516 N N . SER A 1 187 ? -9.671 -0.031 8.282 1.00 93.38 187 SER A N 1
ATOM 1517 C CA . SER A 1 187 ? -8.998 0.438 7.070 1.00 93.38 187 SER A CA 1
ATOM 1518 C C . SER A 1 187 ? -9.958 1.138 6.113 1.00 93.38 187 SER A C 1
ATOM 1520 O O . SER A 1 187 ? -9.564 2.111 5.477 1.00 93.38 187 SER A O 1
ATOM 1522 N N . PHE A 1 188 ? -11.206 0.675 6.035 1.00 91.88 188 PHE A N 1
ATOM 1523 C CA . PHE A 1 188 ? -12.231 1.292 5.204 1.00 91.88 188 PHE A CA 1
ATOM 1524 C C . PHE A 1 188 ? -12.753 2.619 5.773 1.00 91.88 188 PHE A C 1
ATOM 1526 O O . PHE A 1 188 ? -12.924 3.576 5.022 1.00 91.88 188 PHE A O 1
ATOM 1533 N N . ASP A 1 189 ? -12.995 2.696 7.083 1.00 92.62 189 ASP A N 1
ATOM 1534 C CA . ASP A 1 189 ? -13.578 3.883 7.717 1.00 92.62 189 ASP A CA 1
ATOM 1535 C C . ASP A 1 189 ? -12.629 5.083 7.733 1.00 92.62 189 ASP A C 1
ATOM 1537 O O . ASP A 1 189 ? -13.058 6.206 7.475 1.00 92.62 189 ASP A O 1
ATOM 1541 N N . VAL A 1 190 ? -11.347 4.848 8.017 1.00 92.12 190 VAL A N 1
ATOM 1542 C CA . VAL A 1 190 ? -10.330 5.911 8.102 1.00 92.12 190 VAL A CA 1
ATOM 1543 C C . VAL A 1 190 ? -9.404 5.962 6.884 1.00 92.12 190 VAL A C 1
ATOM 1545 O O . VAL A 1 190 ? -8.415 6.687 6.901 1.00 92.12 190 VAL A O 1
ATOM 1548 N N . TYR A 1 191 ? -9.716 5.207 5.824 1.00 90.62 191 TYR A N 1
ATOM 1549 C CA . TYR A 1 191 ? -8.928 5.149 4.587 1.00 90.62 191 TYR A CA 1
ATOM 1550 C C . TYR A 1 191 ? -7.434 4.871 4.826 1.00 90.62 191 TYR A C 1
ATOM 1552 O O . TYR A 1 191 ? -6.569 5.517 4.229 1.00 90.62 191 TYR A O 1
ATOM 1560 N N . LEU A 1 192 ? -7.125 3.901 5.696 1.00 89.75 192 LEU A N 1
ATOM 1561 C CA . LEU A 1 192 ? -5.732 3.514 5.939 1.00 89.75 192 LEU A CA 1
ATOM 1562 C C . LEU A 1 192 ? -5.091 3.042 4.643 1.00 89.75 192 LEU A C 1
ATOM 1564 O O . LEU A 1 192 ? -5.685 2.275 3.873 1.00 89.75 192 LEU A O 1
ATOM 1568 N N . ARG A 1 193 ? -3.838 3.444 4.431 1.00 84.38 193 ARG A N 1
ATOM 1569 C CA . ARG A 1 193 ? -3.088 2.927 3.300 1.00 84.38 193 ARG A CA 1
ATOM 1570 C C . ARG A 1 193 ? -2.783 1.443 3.486 1.00 84.38 193 ARG A C 1
ATOM 1572 O O . ARG A 1 193 ? -2.703 0.932 4.609 1.00 84.38 193 ARG A O 1
ATOM 1579 N N . PRO A 1 194 ? -2.523 0.761 2.363 1.00 78.00 194 PRO A N 1
ATOM 1580 C CA . PRO A 1 194 ? -1.827 -0.510 2.340 1.00 78.00 194 PRO A CA 1
ATOM 1581 C C . PRO A 1 194 ? -0.710 -0.647 3.378 1.00 78.00 194 PRO A C 1
ATOM 1583 O O . PRO A 1 194 ? 0.245 0.120 3.370 1.00 78.00 194 PRO A O 1
ATOM 1586 N N . GLY A 1 195 ? -0.839 -1.626 4.276 1.00 82.94 195 GLY A N 1
ATOM 1587 C CA . GLY A 1 195 ? 0.169 -1.939 5.293 1.00 82.94 195 GLY A CA 1
ATOM 1588 C C . GLY A 1 195 ? 0.081 -1.125 6.587 1.00 82.94 195 GLY A C 1
ATOM 1589 O O . GLY A 1 195 ? 0.417 -1.667 7.635 1.00 82.94 195 GLY A O 1
ATOM 1590 N N . GLU A 1 196 ? -0.452 0.103 6.568 1.00 88.44 196 GLU A N 1
ATOM 1591 C CA . GLU A 1 196 ? -0.526 0.954 7.772 1.00 88.44 196 GLU A CA 1
ATOM 1592 C C . GLU A 1 196 ? -1.313 0.278 8.896 1.00 88.44 196 GLU A C 1
ATOM 1594 O O . GLU A 1 196 ? -0.860 0.241 10.036 1.00 88.44 196 GLU A O 1
ATOM 1599 N N . GLY A 1 197 ? -2.452 -0.334 8.559 1.00 90.56 197 GLY A N 1
ATOM 1600 C CA . GLY A 1 197 ? -3.273 -1.056 9.529 1.00 90.56 197 GLY A CA 1
ATOM 1601 C C . GLY A 1 197 ? -2.601 -2.300 10.123 1.00 90.56 197 GLY A C 1
ATOM 1602 O O . GLY A 1 197 ? -2.895 -2.659 11.259 1.00 90.56 197 GLY A O 1
ATOM 1603 N N . LEU A 1 198 ? -1.681 -2.938 9.390 1.00 91.81 198 LEU A N 1
ATOM 1604 C CA . LEU A 1 198 ? -0.951 -4.125 9.859 1.00 91.81 198 LEU A CA 1
ATOM 1605 C C . LEU A 1 198 ? 0.158 -3.763 10.852 1.00 91.81 198 LEU A C 1
ATOM 1607 O O . LEU A 1 198 ? 0.504 -4.579 11.699 1.00 91.81 198 LEU A O 1
ATOM 1611 N N . THR A 1 199 ? 0.694 -2.544 10.762 1.00 91.00 199 THR A N 1
ATOM 1612 C CA . THR A 1 199 ? 1.726 -2.040 11.675 1.00 91.00 199 THR A CA 1
ATOM 1613 C C . THR A 1 199 ? 1.164 -1.277 12.873 1.00 91.00 199 THR A C 1
ATOM 1615 O O . THR A 1 199 ? 1.940 -0.843 13.718 1.00 91.00 199 THR A O 1
ATOM 1618 N N . LEU A 1 200 ? -0.161 -1.095 12.961 1.00 93.06 200 LEU A N 1
ATOM 1619 C CA . LEU A 1 200 ? -0.780 -0.412 14.097 1.00 93.06 200 LEU A CA 1
ATOM 1620 C C . LEU A 1 200 ? -0.496 -1.166 15.395 1.00 93.06 200 LEU A C 1
ATOM 1622 O O . LEU A 1 200 ? -0.760 -2.365 15.508 1.00 93.06 200 LEU A O 1
ATOM 1626 N N . LYS A 1 201 ? -0.022 -0.432 16.395 1.00 94.12 201 LYS A N 1
ATOM 1627 C CA . LYS A 1 201 ? 0.234 -0.887 17.758 1.00 94.12 201 LYS A CA 1
ATOM 1628 C C . LYS A 1 201 ? -0.921 -0.534 18.688 1.00 94.12 201 LYS A C 1
ATOM 1630 O O . LYS A 1 201 ? -1.765 0.310 18.385 1.00 94.12 201 LYS A O 1
ATOM 1635 N N . ALA A 1 202 ? -0.960 -1.162 19.857 1.00 94.00 202 ALA A N 1
ATOM 1636 C CA . ALA A 1 202 ? -1.971 -0.896 20.875 1.00 94.00 202 ALA A CA 1
ATOM 1637 C C . ALA A 1 202 ? -1.982 0.574 21.337 1.00 94.00 202 ALA A C 1
ATOM 1639 O O . ALA A 1 202 ? -3.062 1.126 21.581 1.00 94.00 202 ALA A O 1
ATOM 1640 N N . LYS A 1 203 ? -0.811 1.224 21.424 1.00 93.75 203 LYS A N 1
ATOM 1641 C CA . LYS A 1 203 ? -0.692 2.653 21.769 1.00 93.75 203 LYS A CA 1
ATOM 1642 C C . LYS A 1 203 ? -1.349 3.588 20.753 1.00 93.75 203 LYS A C 1
ATOM 1644 O O . LYS A 1 203 ? -1.854 4.636 21.131 1.00 93.75 203 LYS A O 1
ATOM 1649 N N . ASN A 1 204 ? -1.433 3.173 19.487 1.00 94.12 204 ASN A N 1
ATOM 1650 C CA . ASN A 1 204 ? -1.991 3.998 18.417 1.00 94.12 204 ASN A CA 1
ATOM 1651 C C . ASN A 1 204 ? -3.514 4.170 18.512 1.00 94.12 204 ASN A C 1
ATOM 1653 O O . ASN A 1 204 ? -4.067 5.040 17.847 1.00 94.12 204 ASN A O 1
ATOM 1657 N N . LEU A 1 205 ? -4.201 3.351 19.315 1.00 95.31 205 LEU A N 1
ATOM 1658 C CA . LEU A 1 205 ? -5.616 3.535 19.628 1.00 95.31 205 LEU A CA 1
ATOM 1659 C C . LEU A 1 205 ? -5.762 4.383 20.895 1.00 95.31 205 LEU A C 1
ATOM 1661 O O . LEU A 1 205 ? -5.485 3.905 22.002 1.00 95.31 205 LEU A O 1
ATOM 1665 N N . VAL A 1 206 ? -6.272 5.601 20.723 1.00 93.50 206 VAL A N 1
ATOM 1666 C CA . VAL A 1 206 ? -6.547 6.551 21.804 1.00 93.50 206 VAL A CA 1
ATOM 1667 C C . VAL A 1 206 ? -8.036 6.513 22.148 1.00 93.50 206 VAL A C 1
ATOM 1669 O O . VAL A 1 206 ? -8.892 6.758 21.291 1.00 93.50 206 VAL A O 1
ATOM 1672 N N . SER A 1 207 ? -8.341 6.178 23.402 1.00 92.06 207 SER A N 1
ATOM 1673 C CA . SER A 1 207 ? -9.709 6.155 23.932 1.00 92.06 207 SER A CA 1
ATOM 1674 C C . SER A 1 207 ? -10.224 7.579 24.197 1.00 92.06 207 SER A C 1
ATOM 1676 O O . SER A 1 207 ? -9.432 8.470 24.507 1.00 92.06 207 SER A O 1
ATOM 1678 N N . PRO A 1 208 ? -11.543 7.818 24.091 1.00 91.62 208 PRO A N 1
ATOM 1679 C CA . PRO A 1 208 ? -12.124 9.134 24.338 1.00 91.62 208 PRO A CA 1
ATOM 1680 C C . PRO A 1 208 ? -11.941 9.578 25.797 1.00 91.62 208 PRO A C 1
ATOM 1682 O O . PRO A 1 208 ? -12.091 8.781 26.726 1.00 91.62 208 PRO A O 1
ATOM 1685 N N . VAL A 1 209 ? -11.687 10.872 26.006 1.00 86.12 209 VAL A N 1
ATOM 1686 C CA . VAL A 1 209 ? -11.489 11.461 27.339 1.00 86.12 209 VAL A CA 1
ATOM 1687 C C . VAL A 1 209 ? -12.799 12.076 27.831 1.00 86.12 209 VAL A C 1
ATOM 1689 O O . VAL A 1 209 ? -13.379 12.961 27.194 1.00 86.12 209 VAL A O 1
ATOM 1692 N N . ARG A 1 210 ? -13.296 11.599 28.980 1.00 79.75 210 ARG A N 1
ATOM 1693 C CA . ARG A 1 210 ? -14.512 12.139 29.610 1.00 79.75 210 ARG A CA 1
ATOM 1694 C C . ARG A 1 210 ? -14.238 13.550 30.140 1.00 79.75 210 ARG A C 1
ATOM 1696 O O . ARG A 1 210 ? -13.215 13.781 30.769 1.00 79.75 210 ARG A O 1
ATOM 1703 N N . GLY A 1 211 ? -15.160 14.483 29.900 1.00 78.50 211 GLY A N 1
ATOM 1704 C CA . GLY A 1 211 ? -15.046 15.876 30.364 1.00 78.50 211 GLY A CA 1
ATOM 1705 C C . GLY A 1 211 ? -14.264 16.813 29.435 1.00 78.50 211 GLY A C 1
ATOM 1706 O O . GLY A 1 211 ? -14.233 18.016 29.671 1.00 78.50 211 GLY A O 1
ATOM 1707 N N . SER A 1 212 ? -13.682 16.303 28.349 1.00 79.88 212 SER A N 1
ATOM 1708 C CA . SER A 1 212 ? -13.031 17.122 27.324 1.00 79.88 212 SER A CA 1
ATOM 1709 C C . SER A 1 212 ? -14.021 17.603 26.247 1.00 79.88 212 SER A C 1
ATOM 1711 O O . SER A 1 212 ? -15.149 17.109 26.133 1.00 79.88 212 SER A O 1
ATOM 1713 N N . GLY A 1 213 ? -13.603 18.584 25.436 1.00 80.94 213 GLY A N 1
ATOM 1714 C CA . GLY A 1 213 ? -14.411 19.126 24.334 1.00 80.94 213 GLY A CA 1
ATOM 1715 C C . GLY A 1 213 ? -14.863 18.059 23.324 1.00 80.94 213 GLY A C 1
ATOM 1716 O O . GLY A 1 213 ? -14.254 16.996 23.222 1.00 80.94 213 GLY A O 1
ATOM 1717 N N . ARG A 1 214 ? -15.913 18.352 22.537 1.00 78.19 214 ARG A N 1
ATOM 1718 C CA . ARG A 1 214 ? -16.570 17.407 21.597 1.00 78.19 214 ARG A CA 1
ATOM 1719 C C . ARG A 1 214 ? -15.609 16.617 20.693 1.00 78.19 214 ARG A C 1
ATOM 1721 O O . ARG A 1 214 ? -15.898 15.473 20.359 1.00 78.19 214 ARG A O 1
ATOM 1728 N N . GLN A 1 215 ? -14.472 17.201 20.319 1.00 74.44 215 GLN A N 1
ATOM 1729 C CA . GLN A 1 215 ? -13.450 16.555 19.487 1.00 74.44 215 GLN A CA 1
ATOM 1730 C C . GLN A 1 215 ? -12.726 15.377 20.169 1.00 74.44 215 GLN A C 1
ATOM 1732 O O . GLN A 1 215 ? -12.277 14.467 19.485 1.00 74.44 215 GLN A O 1
ATOM 1737 N N . PHE A 1 216 ? -12.669 15.351 21.503 1.00 79.31 216 PHE A N 1
ATOM 1738 C CA . PHE A 1 216 ? -12.005 14.309 22.300 1.00 79.31 216 PHE A CA 1
ATOM 1739 C C . PHE A 1 216 ? -12.967 13.219 22.795 1.00 79.31 216 PHE A C 1
ATOM 1741 O O . PHE A 1 216 ? -12.584 12.330 23.551 1.00 79.31 216 PHE A O 1
ATOM 1748 N N . GLN A 1 217 ? -14.233 13.285 22.376 1.00 85.25 217 GLN A N 1
ATOM 1749 C CA . GLN A 1 217 ? -15.274 12.326 22.757 1.00 85.25 217 GLN A CA 1
ATOM 1750 C C . GLN A 1 217 ? -15.356 11.134 21.794 1.00 85.25 217 GLN A C 1
ATOM 1752 O O . GLN A 1 217 ? -16.292 10.338 21.861 1.00 85.25 217 GLN A O 1
ATOM 1757 N N . ARG A 1 218 ? -14.388 11.008 20.880 1.00 88.00 218 ARG A N 1
ATOM 1758 C CA . ARG A 1 218 ? -14.302 9.934 19.887 1.00 88.00 218 ARG A CA 1
ATOM 1759 C C . ARG A 1 218 ? -12.988 9.183 20.046 1.00 88.00 218 ARG A C 1
ATOM 1761 O O . ARG A 1 218 ? -12.000 9.749 20.500 1.00 88.00 218 ARG A O 1
ATOM 1768 N N . TYR A 1 219 ? -12.992 7.918 19.641 1.00 93.69 219 TYR A N 1
ATOM 1769 C CA . TYR A 1 219 ? -11.754 7.164 19.484 1.00 93.69 219 TYR A CA 1
ATOM 1770 C C . TYR A 1 219 ? -10.942 7.754 18.334 1.00 93.69 219 TYR A C 1
ATOM 1772 O O . TYR A 1 219 ? -11.511 8.145 17.311 1.00 93.69 219 TYR A O 1
ATOM 1780 N N . VAL A 1 220 ? -9.626 7.789 18.496 1.00 93.75 220 VAL A N 1
ATOM 1781 C CA . VAL A 1 220 ? -8.695 8.297 17.485 1.00 93.75 220 VAL A CA 1
ATOM 1782 C C . VAL A 1 220 ? -7.642 7.232 17.210 1.00 93.75 220 VAL A C 1
ATOM 1784 O O . VAL A 1 220 ? -7.147 6.585 18.134 1.00 93.75 220 VAL A O 1
ATOM 1787 N N . ILE A 1 221 ? -7.318 7.044 15.933 1.00 94.44 221 ILE A N 1
ATOM 1788 C CA . ILE A 1 221 ? -6.185 6.235 15.491 1.00 94.44 221 ILE A CA 1
ATOM 1789 C C . ILE A 1 221 ? -5.041 7.168 15.125 1.00 94.44 221 ILE A C 1
ATOM 1791 O O . ILE A 1 221 ? -5.201 8.036 14.271 1.00 94.44 221 ILE A O 1
ATOM 1795 N N . VAL A 1 222 ? -3.887 6.970 15.749 1.00 92.88 222 VAL A N 1
ATOM 1796 C CA . VAL A 1 222 ? -2.652 7.684 15.420 1.00 92.88 222 VAL A CA 1
ATOM 1797 C C . VAL A 1 222 ? -1.824 6.812 14.484 1.00 92.88 222 VAL A C 1
ATOM 1799 O O . VAL A 1 222 ? -1.349 5.747 14.866 1.00 92.88 222 VAL A O 1
ATOM 1802 N N . VAL A 1 223 ? -1.668 7.240 13.237 1.00 89.12 223 VAL A N 1
ATOM 1803 C CA . VAL A 1 223 ? -0.880 6.531 12.223 1.00 89.12 223 VAL A CA 1
ATOM 1804 C C . VAL A 1 223 ? 0.495 7.188 12.108 1.00 89.12 223 VAL A C 1
ATOM 1806 O O . VAL A 1 223 ? 0.591 8.415 12.127 1.00 89.12 223 VAL A O 1
ATOM 1809 N N . ARG A 1 224 ? 1.546 6.371 11.940 1.00 82.06 224 ARG A N 1
ATOM 1810 C CA . ARG A 1 224 ? 2.954 6.820 11.870 1.00 82.06 224 ARG A CA 1
ATOM 1811 C C . ARG A 1 224 ? 3.360 7.620 13.106 1.00 82.06 224 ARG A C 1
ATOM 1813 O O . ARG A 1 224 ? 3.734 8.783 13.009 1.00 82.06 224 ARG A O 1
ATOM 1820 N N . ASP A 1 225 ? 3.229 6.981 14.260 1.00 76.50 225 ASP A N 1
ATOM 1821 C CA . ASP A 1 225 ? 3.678 7.528 15.537 1.00 76.50 225 ASP A CA 1
ATOM 1822 C C . ASP A 1 225 ? 5.171 7.902 15.466 1.00 76.50 225 ASP A C 1
ATOM 1824 O O . ASP A 1 225 ? 5.991 7.115 14.984 1.00 76.50 225 ASP A O 1
ATOM 1828 N N . GLU A 1 226 ? 5.509 9.119 15.889 1.00 74.88 226 GLU A N 1
ATOM 1829 C CA . GLU A 1 226 ? 6.878 9.650 15.871 1.00 74.88 226 GLU A CA 1
ATOM 1830 C C . GLU A 1 226 ? 7.832 8.810 16.723 1.00 74.88 226 GLU A C 1
ATOM 1832 O O . GLU A 1 226 ? 8.969 8.572 16.315 1.00 74.88 226 GLU A O 1
ATOM 1837 N N . ASP A 1 227 ? 7.335 8.246 17.824 1.00 72.31 227 ASP A N 1
ATOM 1838 C CA . ASP A 1 227 ? 8.105 7.360 18.702 1.00 72.31 227 ASP A CA 1
ATOM 1839 C C . ASP A 1 227 ? 8.588 6.093 17.981 1.00 72.31 227 ASP A C 1
ATOM 1841 O O . ASP A 1 227 ? 9.586 5.479 18.362 1.00 72.31 227 ASP A O 1
ATOM 1845 N N . ASP A 1 228 ? 7.880 5.683 16.925 1.00 70.62 228 ASP A N 1
ATOM 1846 C CA . ASP A 1 228 ? 8.245 4.516 16.131 1.00 70.62 228 ASP A CA 1
ATOM 1847 C C . ASP A 1 228 ? 9.315 4.837 15.074 1.00 70.62 228 ASP A C 1
ATOM 1849 O O . ASP A 1 228 ? 9.792 3.916 14.412 1.00 70.62 228 ASP A O 1
ATOM 1853 N N . ASN A 1 229 ? 9.707 6.112 14.908 1.00 71.69 229 ASN A N 1
ATOM 1854 C CA . ASN A 1 229 ? 10.683 6.595 13.918 1.00 71.69 229 ASN A CA 1
ATOM 1855 C C . ASN A 1 229 ? 10.418 6.088 12.485 1.00 71.69 229 ASN A C 1
ATOM 1857 O O . ASN A 1 229 ? 11.331 5.935 11.670 1.00 71.69 229 ASN A O 1
ATOM 1861 N N . LEU A 1 230 ? 9.149 5.822 12.167 1.00 68.94 230 LEU A N 1
ATOM 1862 C CA . LEU A 1 230 ? 8.689 5.350 10.864 1.00 68.94 230 LEU A CA 1
ATOM 1863 C C . LEU A 1 230 ? 7.815 6.433 10.220 1.00 68.94 230 LEU A C 1
ATOM 1865 O O . LEU A 1 230 ? 6.594 6.402 10.397 1.00 68.94 230 LEU A O 1
ATOM 1869 N N . PRO A 1 231 ? 8.405 7.391 9.481 1.00 68.44 231 PRO A N 1
ATOM 1870 C CA . PRO A 1 231 ? 7.642 8.454 8.841 1.00 68.44 231 PRO A CA 1
ATOM 1871 C C . PRO A 1 231 ? 6.748 7.909 7.728 1.00 68.44 231 PRO A C 1
ATOM 1873 O O . PRO A 1 231 ? 7.023 6.867 7.125 1.00 68.44 231 PRO A O 1
ATOM 1876 N N . ASP A 1 232 ? 5.693 8.654 7.394 1.00 64.19 232 ASP A N 1
ATOM 1877 C CA . ASP A 1 232 ? 4.983 8.441 6.133 1.00 64.19 232 ASP A CA 1
ATOM 1878 C C . ASP A 1 232 ? 5.900 8.749 4.928 1.00 64.19 232 ASP A C 1
ATOM 1880 O O . ASP A 1 232 ? 6.959 9.367 5.060 1.00 64.19 232 ASP A O 1
ATOM 1884 N N . LYS A 1 233 ? 5.464 8.401 3.713 1.00 62.59 233 LYS A N 1
ATOM 1885 C CA . LYS A 1 233 ? 6.188 8.654 2.453 1.00 62.59 233 LYS A CA 1
ATOM 1886 C C . LYS A 1 233 ? 6.617 10.121 2.272 1.00 62.59 233 LYS A C 1
ATOM 1888 O O . LYS A 1 233 ? 7.550 10.399 1.524 1.00 62.59 233 LYS A O 1
ATOM 1893 N N . THR A 1 234 ? 5.932 11.059 2.923 1.00 65.44 234 THR A N 1
ATOM 1894 C CA . THR A 1 234 ? 6.215 12.501 2.873 1.00 65.44 234 THR A CA 1
ATOM 1895 C C . THR A 1 234 ? 7.023 13.021 4.066 1.00 65.44 234 THR A C 1
ATOM 1897 O O . THR A 1 234 ? 7.207 14.231 4.170 1.00 65.44 234 THR A O 1
ATOM 1900 N N . GLY A 1 235 ? 7.484 12.156 4.976 1.00 67.38 235 GLY A N 1
ATOM 1901 C CA . GLY A 1 235 ? 8.193 12.573 6.191 1.00 67.38 235 GLY A CA 1
ATOM 1902 C C . GLY A 1 235 ? 7.278 13.075 7.314 1.00 67.38 235 GLY A C 1
ATOM 1903 O O . GLY A 1 235 ? 7.749 13.774 8.204 1.00 67.38 235 GLY A O 1
ATOM 1904 N N . VAL A 1 236 ? 5.973 12.785 7.246 1.00 74.00 236 VAL A N 1
ATOM 1905 C CA . VAL A 1 236 ? 4.977 13.253 8.224 1.00 74.00 236 VAL A CA 1
ATOM 1906 C C . VAL A 1 236 ? 4.717 12.161 9.259 1.00 74.00 236 VAL A C 1
ATOM 1908 O O . VAL A 1 236 ? 4.545 10.996 8.896 1.00 74.00 236 VAL A O 1
ATOM 1911 N N . TYR A 1 237 ? 4.671 12.562 10.527 1.00 79.62 237 TYR A N 1
ATOM 1912 C CA . TYR A 1 237 ? 4.346 11.721 11.679 1.00 79.62 237 TYR A CA 1
ATOM 1913 C C . TYR A 1 237 ? 3.000 12.126 12.299 1.00 79.62 237 TYR A C 1
ATOM 1915 O O . TYR A 1 237 ? 2.455 13.186 11.982 1.00 79.62 237 TYR A O 1
ATOM 1923 N N . ASN A 1 238 ? 2.492 11.294 13.209 1.00 82.19 238 ASN A N 1
ATOM 1924 C CA . ASN A 1 238 ? 1.372 11.574 14.112 1.00 82.19 238 ASN A CA 1
ATOM 1925 C C . ASN A 1 238 ? 0.063 11.956 13.406 1.00 82.19 238 ASN A C 1
ATOM 1927 O O . ASN A 1 238 ? -0.668 12.854 13.839 1.00 82.19 238 ASN A O 1
ATOM 1931 N N . ASN A 1 239 ? -0.269 11.258 12.318 1.00 86.38 239 ASN A N 1
ATOM 1932 C CA . ASN A 1 239 ? -1.525 11.506 11.624 1.00 86.38 239 ASN A CA 1
ATOM 1933 C C . ASN A 1 239 ? -2.699 10.973 12.460 1.00 86.38 239 ASN A C 1
ATOM 1935 O O . ASN A 1 239 ? -2.841 9.765 12.647 1.00 86.38 239 ASN A O 1
ATOM 1939 N N . SER A 1 240 ? -3.520 11.883 12.980 1.00 91.06 240 SER A N 1
ATOM 1940 C CA . SER A 1 240 ? -4.619 11.569 13.893 1.00 91.06 240 SER A CA 1
ATOM 1941 C C . SER A 1 240 ? -5.936 11.443 13.133 1.00 91.06 240 SER A C 1
ATOM 1943 O O . SER A 1 240 ? -6.469 12.428 12.623 1.00 91.06 240 SER A O 1
ATOM 1945 N N . LEU A 1 241 ? -6.474 10.228 13.079 1.00 92.44 241 LEU A N 1
ATOM 1946 C CA . LEU A 1 241 ? -7.681 9.878 12.336 1.00 92.44 241 LEU A CA 1
ATOM 1947 C C . LEU A 1 241 ? -8.828 9.571 13.314 1.00 92.44 241 LEU A C 1
ATOM 1949 O O . LEU A 1 241 ? -8.824 8.510 13.949 1.00 92.44 241 LEU A O 1
ATOM 1953 N N . PRO A 1 242 ? -9.804 10.480 13.489 1.00 92.75 242 PRO A N 1
ATOM 1954 C CA . PRO A 1 242 ? -10.934 10.239 14.378 1.00 92.75 242 PRO A CA 1
ATOM 1955 C C . PRO A 1 242 ? -11.902 9.203 13.789 1.00 92.75 242 PRO A C 1
ATOM 1957 O O . PRO A 1 242 ? -12.242 9.247 12.610 1.00 92.75 242 PRO A O 1
ATOM 1960 N N . LEU A 1 243 ? -12.413 8.303 14.631 1.00 92.69 243 LEU A N 1
ATOM 1961 C CA . LEU A 1 243 ? -13.479 7.362 14.272 1.00 92.69 243 LEU A CA 1
ATOM 1962 C C . LEU A 1 243 ? -14.844 8.051 14.364 1.00 92.69 243 LEU A C 1
ATOM 1964 O O . LEU A 1 243 ? -15.598 7.865 15.322 1.00 92.69 243 LEU A O 1
ATOM 1968 N N . ASP A 1 244 ? -15.156 8.888 13.380 1.00 89.94 244 ASP A N 1
ATOM 1969 C CA . ASP A 1 244 ? -16.361 9.716 13.372 1.00 89.94 244 ASP A CA 1
ATOM 1970 C C . ASP A 1 244 ? -17.465 9.265 12.415 1.00 89.94 244 ASP A C 1
ATOM 1972 O O . ASP A 1 244 ? -18.554 9.850 12.412 1.00 89.94 244 ASP A O 1
ATOM 1976 N N . TYR A 1 245 ? -17.239 8.189 11.664 1.00 89.56 245 TYR A N 1
ATOM 1977 C CA . TYR A 1 245 ? -18.224 7.707 10.713 1.00 89.56 245 TYR A CA 1
ATOM 1978 C C . TYR A 1 245 ? -19.539 7.303 11.427 1.00 89.56 245 TYR A C 1
ATOM 1980 O O . TYR A 1 245 ? -19.526 6.450 12.317 1.00 89.56 245 TYR A O 1
ATOM 1988 N N . PRO A 1 246 ? -20.715 7.872 11.074 1.00 88.25 246 PRO A N 1
ATOM 1989 C CA . PRO A 1 246 ? -21.931 7.740 11.889 1.00 88.25 246 PRO A CA 1
ATOM 1990 C C . PRO A 1 246 ? -22.418 6.312 12.168 1.00 88.25 246 PRO A C 1
ATOM 1992 O O . PRO A 1 246 ? -23.040 6.074 13.203 1.00 88.25 246 PRO A O 1
ATOM 1995 N N . ARG A 1 247 ? -22.162 5.356 11.262 1.00 87.56 247 ARG A N 1
ATOM 1996 C CA . ARG A 1 247 ? -22.642 3.970 11.421 1.00 87.56 247 ARG A CA 1
ATOM 1997 C C . ARG A 1 247 ? -21.708 3.088 12.252 1.00 87.56 247 ARG A C 1
ATOM 1999 O O . ARG A 1 247 ? -22.151 2.053 12.743 1.00 87.56 247 ARG A O 1
ATOM 2006 N N . THR A 1 248 ? -20.445 3.471 12.408 1.00 90.94 248 THR A N 1
ATOM 2007 C CA . THR A 1 248 ? -19.420 2.663 13.091 1.00 90.94 248 THR A CA 1
ATOM 2008 C C . THR A 1 248 ? -18.855 3.339 14.333 1.00 90.94 248 THR A C 1
ATOM 2010 O O . THR A 1 248 ? -18.447 2.643 15.260 1.00 90.94 248 THR A O 1
ATOM 2013 N N . SER A 1 249 ? -18.931 4.669 14.426 1.00 88.00 249 SER A N 1
ATOM 2014 C CA . SER A 1 249 ? -18.422 5.475 15.547 1.00 88.00 249 SER A CA 1
ATOM 2015 C C . SER A 1 249 ? -18.924 5.024 16.920 1.00 88.00 249 SER A C 1
ATOM 2017 O O . SER A 1 249 ? -18.213 5.152 17.912 1.00 88.00 249 SER A O 1
ATOM 2019 N N . LYS A 1 250 ? -20.128 4.441 16.986 1.00 89.06 250 LYS A N 1
ATOM 2020 C CA . LYS A 1 250 ? -20.732 3.957 18.236 1.00 89.06 250 LYS A CA 1
ATOM 2021 C C . LYS A 1 250 ? -20.113 2.667 18.775 1.00 89.06 250 LYS A C 1
ATOM 2023 O O . LYS A 1 250 ? -20.187 2.437 19.976 1.00 89.06 250 LYS A O 1
ATOM 2028 N N . TRP A 1 251 ? -19.555 1.812 17.918 1.00 93.75 251 TRP A N 1
ATOM 2029 C CA . TRP A 1 251 ? -19.186 0.444 18.306 1.00 93.75 251 TRP A CA 1
ATOM 2030 C C . TRP A 1 251 ? -17.783 0.024 17.866 1.00 93.75 251 TRP A C 1
ATOM 2032 O O . TRP A 1 251 ? -17.172 -0.798 18.546 1.00 93.75 251 TRP A O 1
ATOM 2042 N N . LEU A 1 252 ? -17.240 0.575 16.775 1.00 95.31 252 LEU A N 1
ATOM 2043 C CA . LEU A 1 252 ? -15.951 0.147 16.228 1.00 95.31 252 LEU A CA 1
ATOM 2044 C C . LEU A 1 252 ? -14.815 0.427 17.211 1.00 95.31 252 LEU A C 1
ATOM 2046 O O . LEU A 1 252 ? -14.048 -0.478 17.523 1.00 95.31 252 LEU A O 1
ATOM 2050 N N . GLY A 1 253 ? -14.762 1.636 17.774 1.00 94.12 253 GLY A N 1
ATOM 2051 C CA . GLY A 1 253 ? -13.765 1.987 18.789 1.00 94.12 253 GLY A CA 1
ATOM 2052 C C . GLY A 1 253 ? -13.828 1.080 20.022 1.00 94.12 253 GLY A C 1
ATOM 2053 O O . GLY A 1 253 ? -12.807 0.559 20.458 1.00 94.12 253 GLY A O 1
ATOM 2054 N N . GLN A 1 254 ? -15.035 0.770 20.506 1.00 94.25 254 GLN A N 1
ATOM 2055 C CA . GLN A 1 254 ? -15.231 -0.164 21.622 1.00 94.25 254 GLN A CA 1
ATOM 2056 C C . GLN A 1 254 ? -14.800 -1.596 21.264 1.00 94.25 254 GLN A C 1
ATOM 2058 O O . GLN A 1 254 ? -14.244 -2.318 22.093 1.00 94.25 254 GLN A O 1
ATOM 2063 N N . ALA A 1 255 ? -15.056 -2.039 20.030 1.00 95.50 255 ALA A N 1
ATOM 2064 C CA . ALA A 1 255 ? -14.628 -3.348 19.550 1.00 95.50 255 ALA A CA 1
ATOM 2065 C C . ALA A 1 255 ? -13.097 -3.444 19.448 1.00 95.50 255 ALA A C 1
ATOM 2067 O O . ALA A 1 255 ? -12.533 -4.482 19.800 1.00 95.50 255 ALA A O 1
ATOM 2068 N N . LEU A 1 256 ? -12.436 -2.366 19.018 1.00 95.88 256 LEU A N 1
ATOM 2069 C CA . LEU A 1 256 ? -10.978 -2.257 18.983 1.00 95.88 256 LEU A CA 1
ATOM 2070 C C . LEU A 1 256 ? -10.378 -2.189 20.391 1.00 95.88 256 LEU A C 1
ATOM 2072 O O . LEU A 1 256 ? -9.360 -2.820 20.648 1.00 95.88 256 LEU A O 1
ATOM 2076 N N . GLU A 1 257 ? -11.030 -1.513 21.333 1.00 94.19 257 GLU A N 1
ATOM 2077 C CA . GLU A 1 257 ? -10.588 -1.467 22.729 1.00 94.19 257 GLU A CA 1
ATOM 2078 C C . GLU A 1 257 ? -10.677 -2.846 23.400 1.00 94.19 257 GLU A C 1
ATOM 2080 O O . GLU A 1 257 ? -9.751 -3.273 24.090 1.00 94.19 257 GLU A O 1
ATOM 2085 N N . LYS A 1 258 ? -11.734 -3.617 23.108 1.00 94.81 258 LYS A N 1
ATOM 2086 C CA . LYS A 1 258 ? -11.818 -5.029 23.517 1.00 94.81 258 LYS A CA 1
ATOM 2087 C C . LYS A 1 258 ? -10.693 -5.874 22.915 1.00 94.81 258 LYS A C 1
ATOM 2089 O O . LYS A 1 258 ? -10.201 -6.767 23.593 1.00 94.81 258 LYS A O 1
ATOM 2094 N N . LEU A 1 259 ? -10.282 -5.595 21.674 1.00 93.56 259 LEU A N 1
ATOM 2095 C CA . LEU A 1 259 ? -9.147 -6.263 21.024 1.00 93.56 259 LEU A CA 1
ATOM 2096 C C . LEU A 1 259 ? -7.792 -5.839 21.623 1.00 93.56 259 LEU A C 1
ATOM 2098 O O . LEU A 1 259 ? -6.856 -6.637 21.653 1.00 93.56 259 LEU A O 1
ATOM 2102 N N . LYS A 1 260 ? -7.690 -4.592 22.095 1.00 94.31 260 LYS A N 1
ATOM 2103 C CA . LYS A 1 260 ? -6.516 -4.028 22.776 1.00 94.31 260 LYS A CA 1
ATOM 2104 C C . LYS A 1 260 ? -6.327 -4.595 24.187 1.00 94.31 260 LYS A C 1
ATOM 2106 O O . LYS A 1 260 ? -5.200 -4.636 24.673 1.00 94.31 260 LYS A O 1
ATOM 2111 N N . LYS A 1 261 ? -7.399 -5.037 24.855 1.00 92.94 261 LYS A N 1
ATOM 2112 C CA . LYS A 1 261 ? -7.345 -5.544 26.235 1.00 92.94 261 LYS A CA 1
ATOM 2113 C C . LYS A 1 261 ? -6.310 -6.673 26.379 1.00 92.94 261 LYS A C 1
ATOM 2115 O O . LYS A 1 261 ? -6.387 -7.678 25.683 1.00 92.94 261 LYS A O 1
ATOM 2120 N N . GLY A 1 262 ? -5.369 -6.505 27.310 1.00 89.06 262 GLY A N 1
ATOM 2121 C CA . GLY A 1 262 ? -4.301 -7.476 27.586 1.00 89.06 262 GLY A CA 1
ATOM 2122 C C . GLY A 1 262 ? -3.039 -7.323 26.728 1.00 89.06 262 GLY A C 1
ATOM 2123 O O . GLY A 1 262 ? -2.103 -8.093 26.915 1.00 89.06 262 GLY A O 1
ATOM 2124 N N . LYS A 1 263 ? -2.988 -6.340 25.820 1.00 93.75 263 LYS A N 1
ATOM 2125 C CA . LYS A 1 263 ? -1.796 -6.021 25.021 1.00 93.75 263 LYS A CA 1
ATOM 2126 C C . LYS A 1 263 ? -0.970 -4.914 25.665 1.00 93.75 263 LYS A C 1
ATOM 2128 O O . LYS A 1 263 ? -1.532 -3.973 26.227 1.00 93.75 263 LYS A O 1
ATOM 2133 N N . LYS A 1 264 ? 0.354 -5.000 25.535 1.00 93.31 264 LYS A N 1
ATOM 2134 C CA . LYS A 1 264 ? 1.270 -3.905 25.877 1.00 93.31 264 LYS A CA 1
ATOM 2135 C C . LYS A 1 264 ? 1.220 -2.832 24.795 1.00 93.31 264 LYS A C 1
ATOM 2137 O O . LYS A 1 264 ? 0.833 -3.096 23.661 1.00 93.31 264 LYS A O 1
ATOM 2142 N N . GLU A 1 265 ? 1.654 -1.624 25.132 1.00 90.88 265 GLU A N 1
ATOM 2143 C CA . GLU A 1 265 ? 1.616 -0.457 24.240 1.00 90.88 265 GLU A CA 1
ATOM 2144 C C . GLU A 1 265 ? 2.292 -0.689 22.885 1.00 90.88 265 GLU A C 1
ATOM 2146 O O . GLU A 1 265 ? 1.745 -0.296 21.853 1.00 90.88 265 GLU A O 1
ATOM 2151 N N . ASN A 1 266 ? 3.437 -1.377 22.888 1.00 92.12 266 ASN A N 1
ATOM 2152 C CA . ASN A 1 266 ? 4.226 -1.655 21.689 1.00 92.12 266 ASN A CA 1
ATOM 2153 C C . ASN A 1 266 ? 3.787 -2.904 20.911 1.00 92.12 266 ASN A C 1
ATOM 2155 O O . ASN A 1 266 ? 4.307 -3.145 19.821 1.00 92.12 266 ASN A O 1
ATOM 2159 N N . ASP A 1 267 ? 2.833 -3.678 21.433 1.00 93.38 267 ASP A N 1
ATOM 2160 C CA . ASP A 1 267 ? 2.324 -4.862 20.746 1.00 93.38 267 ASP A CA 1
ATOM 2161 C C . ASP A 1 267 ? 1.427 -4.454 19.574 1.00 93.38 267 ASP A C 1
ATOM 2163 O O . ASP A 1 267 ? 0.684 -3.470 19.643 1.00 93.38 267 ASP A O 1
ATOM 2167 N N . LEU A 1 268 ? 1.427 -5.260 18.509 1.00 93.25 268 LEU A N 1
ATOM 2168 C CA . LEU A 1 268 ? 0.537 -5.053 17.368 1.00 93.25 268 LEU A CA 1
ATOM 2169 C C . LEU A 1 268 ? -0.935 -5.112 17.804 1.00 93.25 268 LEU A C 1
ATOM 2171 O O . LEU A 1 268 ? -1.403 -6.098 18.393 1.00 93.25 268 LEU A O 1
ATOM 2175 N N . LEU A 1 269 ? -1.704 -4.084 17.443 1.00 94.62 269 LEU A N 1
ATOM 2176 C CA . LEU A 1 269 ? -3.150 -4.024 17.651 1.00 94.62 269 LEU A CA 1
ATOM 2177 C C . LEU A 1 269 ? -3.844 -5.168 16.908 1.00 94.62 269 LEU A C 1
ATOM 2179 O O . LEU A 1 269 ? -4.721 -5.828 17.471 1.00 94.62 269 LEU A O 1
ATOM 2183 N N . PHE A 1 270 ? -3.379 -5.481 15.699 1.00 94.19 270 PHE A N 1
ATOM 2184 C CA . PHE A 1 270 ? -3.801 -6.640 14.921 1.00 94.19 270 PHE A CA 1
ATOM 2185 C C . PHE A 1 270 ? -2.627 -7.609 14.784 1.00 94.19 270 PHE A C 1
ATOM 2187 O O . PHE A 1 270 ? -1.705 -7.367 14.016 1.00 94.19 270 PHE A O 1
ATOM 2194 N N . ASN A 1 271 ? -2.656 -8.730 15.510 1.00 90.38 271 ASN A N 1
ATOM 2195 C CA . ASN A 1 271 ? -1.656 -9.788 15.338 1.00 90.38 271 ASN A CA 1
ATOM 2196 C C . ASN A 1 271 ? -2.018 -10.634 14.105 1.00 90.38 271 ASN A C 1
ATOM 2198 O O . ASN A 1 271 ? -2.557 -11.735 14.219 1.00 90.38 271 ASN A O 1
ATOM 2202 N N . VAL A 1 272 ? -1.852 -10.043 12.923 1.00 91.00 272 VAL A N 1
ATOM 2203 C CA . VAL A 1 272 ? -2.308 -10.587 11.645 1.00 91.00 272 VAL A CA 1
ATOM 2204 C C . VAL A 1 272 ? -1.149 -10.580 10.655 1.00 91.00 272 VAL A C 1
ATOM 2206 O O . VAL A 1 272 ? -0.530 -9.552 10.410 1.00 91.00 272 VAL A O 1
ATOM 2209 N N . ASN A 1 273 ? -0.887 -11.732 10.038 1.00 91.50 273 ASN A N 1
ATOM 2210 C CA . ASN A 1 273 ? 0.079 -11.839 8.948 1.00 91.50 273 ASN A CA 1
ATOM 2211 C C . ASN A 1 273 ? -0.526 -11.282 7.642 1.00 91.50 273 ASN A C 1
ATOM 2213 O O . ASN A 1 273 ? -1.656 -11.632 7.289 1.00 91.50 273 ASN A O 1
ATOM 2217 N N . ALA A 1 274 ? 0.239 -10.456 6.921 1.00 89.31 274 ALA A N 1
ATOM 2218 C CA . ALA A 1 274 ? -0.180 -9.799 5.681 1.00 89.31 274 ALA A CA 1
ATOM 2219 C C . ALA A 1 274 ? -0.664 -10.781 4.600 1.00 89.31 274 ALA A C 1
ATOM 2221 O O . ALA A 1 274 ? -1.704 -10.560 3.982 1.00 89.31 274 ALA A O 1
ATOM 2222 N N . GLU A 1 275 ? 0.047 -11.893 4.401 1.00 90.31 275 GLU A N 1
ATOM 2223 C CA . GLU A 1 275 ? -0.297 -12.907 3.402 1.00 90.31 275 GLU A CA 1
ATOM 2224 C C . GLU A 1 275 ? -1.594 -13.632 3.777 1.00 90.31 275 GLU A C 1
ATOM 2226 O O . GLU A 1 275 ? -2.480 -13.821 2.941 1.00 90.31 275 GLU A O 1
ATOM 2231 N N . LYS A 1 276 ? -1.752 -13.980 5.061 1.00 92.38 276 LYS A N 1
ATOM 2232 C CA . LYS A 1 276 ? -2.989 -14.593 5.566 1.00 92.38 276 LYS A CA 1
ATOM 2233 C C . LYS A 1 276 ? -4.178 -13.644 5.437 1.00 92.38 276 LYS A C 1
ATOM 2235 O O . LYS A 1 276 ? -5.252 -14.076 5.028 1.00 92.38 276 LYS A O 1
ATOM 2240 N N . TYR A 1 277 ? -3.985 -12.363 5.753 1.00 93.94 277 TYR A N 1
ATOM 2241 C CA . TYR A 1 277 ? -5.015 -11.341 5.579 1.00 93.94 277 TYR A CA 1
ATOM 2242 C C . TYR A 1 277 ? -5.434 -11.215 4.117 1.00 93.94 277 TYR A C 1
ATOM 2244 O O . TYR A 1 277 ? -6.626 -11.203 3.820 1.00 93.94 277 TYR A O 1
ATOM 2252 N N . ARG A 1 278 ? -4.459 -11.195 3.205 1.00 91.25 278 ARG A N 1
ATOM 2253 C CA . ARG A 1 278 ? -4.697 -11.124 1.765 1.00 91.25 278 ARG A CA 1
ATOM 2254 C C . ARG A 1 278 ? -5.539 -12.304 1.275 1.00 91.25 278 ARG A C 1
ATOM 2256 O O . ARG A 1 278 ? -6.583 -12.085 0.670 1.00 91.25 278 ARG A O 1
ATOM 2263 N N . LYS A 1 279 ? -5.154 -13.534 1.631 1.00 92.31 279 LYS A N 1
ATOM 2264 C CA . LYS A 1 279 ? -5.912 -14.754 1.295 1.00 92.31 279 LYS A CA 1
ATOM 2265 C C . LYS A 1 279 ? -7.330 -14.727 1.871 1.00 92.31 279 LYS A C 1
ATOM 2267 O O . LYS A 1 279 ? -8.280 -15.076 1.179 1.00 92.31 279 LYS A O 1
ATOM 2272 N N . ALA A 1 280 ? -7.495 -14.277 3.116 1.00 94.12 280 ALA A N 1
ATOM 2273 C CA . ALA A 1 280 ? -8.812 -14.153 3.739 1.00 94.12 280 ALA A CA 1
ATOM 2274 C C . ALA A 1 280 ? -9.688 -13.097 3.046 1.00 94.12 280 ALA A C 1
ATOM 2276 O O . ALA A 1 280 ? -10.888 -13.303 2.875 1.00 94.12 280 ALA A O 1
ATOM 2277 N N . PHE A 1 281 ? -9.099 -11.975 2.636 1.00 93.56 281 PHE A N 1
ATOM 2278 C CA . PHE A 1 281 ? -9.784 -10.916 1.902 1.00 93.56 281 PHE A CA 1
ATOM 2279 C C . PHE A 1 281 ? -10.195 -11.387 0.503 1.00 93.56 281 PHE A C 1
ATOM 2281 O O . PHE A 1 281 ? -11.338 -11.181 0.105 1.00 93.56 281 PHE A O 1
ATOM 2288 N N . GLU A 1 282 ? -9.314 -12.095 -0.204 1.00 92.81 282 GLU A N 1
ATOM 2289 C CA . GLU A 1 282 ? -9.611 -12.739 -1.489 1.00 92.81 282 GLU A CA 1
ATOM 2290 C C . GLU A 1 282 ? -10.750 -13.753 -1.371 1.00 92.81 282 GLU A C 1
ATOM 2292 O O . GLU A 1 282 ? -11.725 -13.668 -2.116 1.00 92.81 282 GLU A O 1
ATOM 2297 N N . ALA A 1 283 ? -10.688 -14.645 -0.382 1.00 94.00 283 ALA A N 1
ATOM 2298 C CA . ALA A 1 283 ? -11.733 -15.633 -0.133 1.00 94.00 283 ALA A CA 1
ATOM 2299 C C . ALA A 1 283 ? -13.080 -14.985 0.235 1.00 94.00 283 ALA A C 1
ATOM 2301 O O . ALA A 1 283 ? -14.130 -15.422 -0.238 1.00 94.00 283 ALA A O 1
ATOM 2302 N N . ALA A 1 284 ? -13.070 -13.929 1.055 1.00 95.44 284 ALA A N 1
ATOM 2303 C CA . ALA A 1 284 ? -14.281 -13.202 1.428 1.00 95.44 284 ALA A CA 1
ATOM 2304 C C . ALA A 1 284 ? -14.895 -12.445 0.239 1.00 95.44 284 ALA A C 1
ATOM 2306 O O . ALA A 1 284 ? -16.116 -12.423 0.098 1.00 95.44 284 ALA A O 1
ATOM 2307 N N . GLY A 1 285 ? -14.065 -11.854 -0.624 1.00 94.31 285 GLY A N 1
ATOM 2308 C CA . GLY A 1 285 ? -14.518 -11.199 -1.849 1.00 94.31 285 GLY A CA 1
ATOM 2309 C C . GLY A 1 285 ? -15.068 -12.197 -2.869 1.00 94.31 285 GLY A C 1
ATOM 2310 O O . GLY A 1 285 ? -16.148 -11.979 -3.413 1.00 94.31 285 GLY A O 1
ATOM 2311 N N . GLY A 1 286 ? -14.381 -13.327 -3.059 1.00 94.38 286 GLY A N 1
ATOM 2312 C CA . GLY A 1 286 ? -14.840 -14.417 -3.923 1.00 94.38 286 GLY A CA 1
ATOM 2313 C C . GLY A 1 286 ? -16.169 -15.015 -3.458 1.00 94.38 286 GLY A C 1
ATOM 2314 O O . GLY A 1 286 ? -17.037 -15.290 -4.279 1.00 94.38 286 GLY A O 1
ATOM 2315 N N . TRP A 1 287 ? -16.387 -15.118 -2.142 1.00 95.06 287 TRP A N 1
ATOM 2316 C CA . TRP A 1 287 ? -17.673 -15.542 -1.576 1.00 95.06 287 TRP A CA 1
ATOM 2317 C C . TRP A 1 287 ? -18.833 -14.587 -1.914 1.00 95.06 287 TRP A C 1
ATOM 2319 O O . TRP A 1 287 ? -19.962 -15.037 -2.075 1.00 95.06 287 TRP A O 1
ATOM 2329 N N . LEU A 1 288 ? -18.563 -13.288 -2.080 1.00 94.25 288 LEU A N 1
ATOM 2330 C CA . LEU A 1 288 ? -19.546 -12.302 -2.549 1.00 94.25 288 LEU A CA 1
ATOM 2331 C C . LEU A 1 288 ? -19.682 -12.252 -4.083 1.00 94.25 288 LEU A C 1
ATOM 2333 O O . LEU A 1 288 ? -20.359 -11.366 -4.602 1.00 94.25 288 LEU A O 1
ATOM 2337 N N . GLY A 1 289 ? -19.018 -13.151 -4.816 1.00 92.75 289 GLY A N 1
ATOM 2338 C CA . GLY A 1 289 ? -19.022 -13.167 -6.280 1.00 92.75 289 GLY A CA 1
ATOM 2339 C C . GLY A 1 289 ? -18.182 -12.059 -6.921 1.00 92.75 289 GLY A C 1
ATOM 2340 O O . GLY A 1 289 ? -18.350 -11.771 -8.105 1.00 92.75 289 GLY A O 1
ATOM 2341 N N . LEU A 1 290 ? -17.281 -11.414 -6.170 1.00 89.19 290 LEU A N 1
ATOM 2342 C CA . LEU A 1 290 ? -16.376 -10.424 -6.748 1.00 89.19 290 LEU A CA 1
ATOM 2343 C C . LEU A 1 290 ? -15.290 -11.136 -7.561 1.00 89.19 290 LEU A C 1
ATOM 2345 O O . LEU A 1 290 ? -14.671 -12.077 -7.056 1.00 89.19 290 LEU A O 1
ATOM 2349 N N . PRO A 1 291 ? -14.984 -10.665 -8.781 1.00 82.56 291 PRO A N 1
ATOM 2350 C CA . PRO A 1 291 ? -13.896 -11.239 -9.550 1.00 82.56 291 PRO A CA 1
ATOM 2351 C C . PRO A 1 291 ? -12.571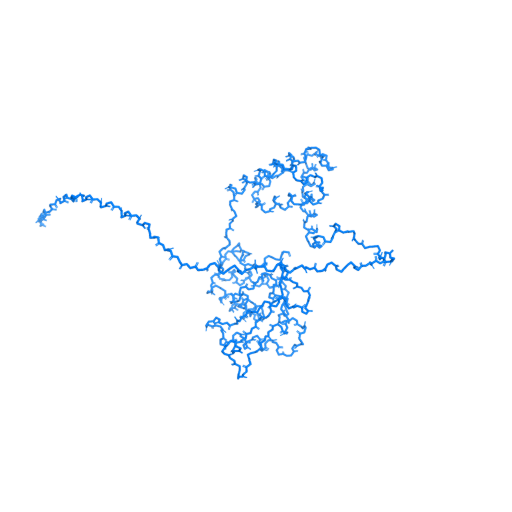 -10.986 -8.826 1.00 82.56 291 PRO A C 1
ATOM 2353 O O . PRO A 1 291 ? -12.337 -9.896 -8.297 1.00 82.56 291 PRO A O 1
ATOM 2356 N N . THR A 1 292 ? -11.667 -11.966 -8.836 1.00 75.19 292 THR A N 1
ATOM 2357 C CA . THR A 1 292 ? -10.373 -11.879 -8.137 1.00 75.19 292 THR A CA 1
ATOM 2358 C C . THR A 1 292 ? -9.584 -10.629 -8.536 1.00 75.19 292 THR A C 1
ATOM 2360 O O . THR A 1 292 ? -8.937 -10.011 -7.696 1.00 75.19 292 THR A O 1
ATOM 2363 N N . SER A 1 293 ? -9.702 -10.183 -9.790 1.00 68.88 293 SER A N 1
ATOM 2364 C CA . SER A 1 293 ? -9.095 -8.940 -10.285 1.00 68.88 293 SER A CA 1
ATOM 2365 C C . SER A 1 293 ? -9.586 -7.683 -9.551 1.00 68.88 293 SER A C 1
ATOM 2367 O O . SER A 1 293 ? -8.797 -6.775 -9.292 1.00 68.88 293 SER A O 1
ATOM 2369 N N . PHE A 1 294 ? -10.861 -7.638 -9.163 1.00 65.75 294 PHE A N 1
ATOM 2370 C CA . PHE A 1 294 ? -11.448 -6.544 -8.387 1.00 65.75 294 PHE A CA 1
ATOM 2371 C C . PHE A 1 294 ? -10.980 -6.584 -6.930 1.00 65.75 294 PHE A C 1
ATOM 2373 O O . PHE A 1 294 ? -10.614 -5.558 -6.356 1.00 65.75 294 PHE A O 1
ATOM 2380 N N . VAL A 1 295 ? -10.915 -7.783 -6.352 1.00 61.91 295 VAL A N 1
ATOM 2381 C CA . VAL A 1 295 ? -10.500 -7.987 -4.959 1.00 61.91 295 VAL A CA 1
ATOM 2382 C C . VAL A 1 295 ? -9.012 -7.661 -4.769 1.00 61.91 295 VAL A C 1
ATOM 2384 O O . VAL A 1 295 ? -8.645 -6.957 -3.832 1.00 61.91 295 VAL A O 1
ATOM 2387 N N . MET A 1 296 ? -8.165 -8.069 -5.716 1.00 59.66 296 MET A N 1
ATOM 2388 C CA . MET A 1 296 ? -6.734 -7.739 -5.758 1.00 59.66 296 MET A CA 1
ATOM 2389 C C . MET A 1 296 ? -6.474 -6.243 -5.965 1.00 59.66 296 MET A C 1
ATOM 2391 O O . MET A 1 296 ? -5.509 -5.702 -5.428 1.00 59.66 296 MET A O 1
ATOM 2395 N N . ALA A 1 297 ? -7.323 -5.558 -6.738 1.00 56.69 297 ALA A N 1
ATOM 2396 C CA . ALA A 1 297 ? -7.231 -4.113 -6.919 1.00 56.69 297 ALA A CA 1
ATOM 2397 C C . ALA A 1 297 ? -7.626 -3.352 -5.643 1.00 56.69 297 ALA A C 1
ATOM 2399 O O . ALA A 1 297 ? -6.996 -2.346 -5.315 1.00 56.69 297 ALA A O 1
ATOM 2400 N N . ALA A 1 298 ? -8.632 -3.842 -4.914 1.00 55.03 298 ALA A N 1
ATOM 2401 C CA . ALA A 1 298 ? -9.051 -3.287 -3.630 1.00 55.03 298 ALA A CA 1
ATOM 2402 C C . ALA A 1 298 ? -8.055 -3.587 -2.497 1.00 55.03 298 ALA A C 1
ATOM 2404 O O . ALA A 1 298 ? -8.031 -2.873 -1.494 1.00 55.03 298 ALA A O 1
ATOM 2405 N N . LEU A 1 299 ? -7.220 -4.617 -2.660 1.00 52.16 299 LEU A N 1
ATOM 2406 C CA . LEU A 1 299 ? -6.177 -4.938 -1.705 1.00 52.16 299 LEU A CA 1
ATOM 2407 C C . LEU A 1 299 ? -4.963 -4.004 -1.828 1.00 52.16 299 LEU A C 1
ATOM 2409 O O . LEU A 1 299 ? -4.450 -3.742 -2.922 1.00 52.16 299 LEU A O 1
ATOM 2413 N N . PRO A 1 300 ? -4.421 -3.595 -0.675 1.00 42.66 300 PRO A N 1
ATOM 2414 C CA . PRO A 1 300 ? -3.005 -3.339 -0.484 1.00 42.66 300 PRO A CA 1
ATOM 2415 C C . PRO A 1 300 ? -2.100 -4.372 -1.160 1.00 42.66 300 PRO A C 1
ATOM 2417 O O . PRO A 1 300 ? -1.802 -5.416 -0.585 1.00 42.66 300 PRO A O 1
ATOM 2420 N N . THR A 1 301 ? -1.599 -4.098 -2.363 1.00 38.94 301 THR A N 1
ATOM 2421 C CA . THR A 1 301 ? -0.368 -4.764 -2.793 1.00 38.94 301 THR A CA 1
ATOM 2422 C C . THR A 1 301 ? 0.730 -4.270 -1.865 1.00 38.94 301 THR A C 1
ATOM 2424 O O . THR A 1 301 ? 0.982 -3.067 -1.824 1.00 38.94 301 THR A O 1
ATOM 2427 N N . THR A 1 302 ? 1.324 -5.184 -1.097 1.00 32.84 302 THR A N 1
ATOM 2428 C CA . THR A 1 302 ? 2.618 -4.978 -0.444 1.00 32.84 302 THR A CA 1
ATOM 2429 C C . THR A 1 302 ? 3.567 -4.424 -1.502 1.00 32.84 302 THR A C 1
ATOM 2431 O O . THR A 1 302 ? 3.838 -5.104 -2.496 1.00 32.84 302 THR A O 1
ATOM 2434 N N . CYS A 1 303 ? 3.923 -3.151 -1.358 1.00 31.39 303 CYS A N 1
ATOM 2435 C CA . CYS A 1 303 ? 5.053 -2.574 -2.071 1.00 31.39 303 CYS A CA 1
ATOM 2436 C C . CYS A 1 303 ? 6.335 -3.060 -1.416 1.00 31.39 303 CYS A C 1
ATOM 2438 O O . CYS A 1 303 ? 6.284 -3.263 -0.184 1.00 31.39 303 CYS A O 1
#

Radius of gyration: 30.35 Å; chains: 1; bounding box: 105×72×68 Å

Foldseek 3Di:
DDDDDDDDDDDDDDDDDDDDDDDDDDDDDDDDDDPDPDPPPPPDDPPPPPDDPDDDPPDDDPLVVPDDPVLLVLLVVLQVVLVVVCVVVVHDPPDDPCCLVSLLVVLVVCVVVVHALVSSVSSVVSVCSVPVVCVPVNPNSVVSSVVRCVVPPDDDQDADDPVLLLQLLVVCVVVVVNLLSLLSVVCVQQVDAQPQSQQFFLLQWDAADPPDPPVSNFIWGFTAAVVVVGADPVRDGGDIGTNPDVVPRVPSSVSLVVLSPPGDRNHRSRPDDLVRSLVSQLVSCVVVVHDSVSSVSNHRDDD

Secondary structure (DSSP, 8-state):
-------------PPPPPPPPPP----------------------------------S---GGGGSS-HHHHHHHHHHHHHHHHHHHHTT--SS--TTHHHHHHHHHHHHHHTT--HHHHHHHHHHHHHH-GGGTTT-HHHHHHHHHHHHHSPPPPPPPPPHHHHHHHHHHHHHTT-HHHHHHHHHHHHTT--TTGGGS-BGGGEEPPPTTS-GGGSS-EEEES-GGGT---TTS---EEEE---TTTTTTHHHHHHHHHTT--TTSBSS---HHHHHHHHHHHHHHTT--HHHHHHHS----

Organism: Symbiodinium pilosum (NCBI:txid2952)

pLDDT: mean 77.81, std 22.53, range [28.52, 97.75]